Protein AF-A0A2S2P6M4-F1 (afdb_monomer_lite)

Radius of gyration: 28.76 Å; chains: 1; bounding box: 76×38×93 Å

Foldseek 3Di:
DPDDDDDDDDDDDDDDDDDDDDDDDDDDDDDDDDDDPPPPPPVVVVVVVVVVVVVVVVVVVVVVVVCVVAPPLLVLLVCLVVQADFDPLLVVLVVVVVCCCPPVVWDFAWDQQAFQQNLLVVLLCVVDVPHDPVLSVLSLLLSLLLVLLLLVCLQPQQDDPSCVVVVVVVVQVVVVVVSCVVPVPDDGPCQVPHPPNGCRSVIHHPSSVSSCLVCVSVSSVVVVRDRPDDSVSSSVSSNSSSVSCVVCVVVGRDPVRIDD

Structure (mmCIF, N/CA/C/O backbone):
data_AF-A0A2S2P6M4-F1
#
_entry.id   AF-A0A2S2P6M4-F1
#
loop_
_atom_site.group_PDB
_atom_site.id
_atom_site.type_symbol
_atom_site.label_atom_id
_atom_site.label_alt_id
_atom_site.label_comp_id
_atom_site.label_asym_id
_atom_site.label_entity_id
_atom_site.label_seq_id
_atom_site.pdbx_PDB_ins_code
_atom_site.Cartn_x
_atom_site.Cartn_y
_atom_site.Cartn_z
_atom_site.occupancy
_atom_site.B_iso_or_equiv
_atom_site.auth_seq_id
_atom_site.auth_comp_id
_atom_site.auth_asym_id
_atom_site.auth_atom_id
_atom_site.pdbx_PDB_model_num
ATOM 1 N N . SER A 1 1 ? 12.576 12.680 16.004 1.00 41.75 1 SER A N 1
ATOM 2 C CA . SER A 1 1 ? 13.767 11.921 15.595 1.00 41.75 1 SER A CA 1
ATOM 3 C C . SER A 1 1 ? 14.034 10.897 16.676 1.00 41.75 1 SER A C 1
ATOM 5 O O . SER A 1 1 ? 14.354 11.303 17.780 1.00 41.75 1 SER A O 1
ATOM 7 N N . LEU A 1 2 ? 13.752 9.621 16.421 1.00 38.31 2 LEU A N 1
ATOM 8 C CA . LEU A 1 2 ? 13.991 8.519 17.357 1.00 38.31 2 LEU A CA 1
ATOM 9 C C . LEU A 1 2 ? 14.311 7.291 16.509 1.00 38.31 2 LEU A C 1
ATOM 11 O O . LEU A 1 2 ? 13.391 6.624 16.053 1.00 38.31 2 LEU A O 1
ATOM 15 N N . ILE A 1 3 ? 15.594 7.145 16.184 1.00 33.69 3 ILE A N 1
ATOM 16 C CA . ILE A 1 3 ? 16.404 5.943 15.915 1.00 33.69 3 ILE A CA 1
ATOM 17 C C . ILE A 1 3 ? 17.722 6.527 15.389 1.00 33.69 3 ILE A C 1
ATOM 19 O O . ILE A 1 3 ? 17.766 7.071 14.285 1.00 33.69 3 ILE A O 1
ATOM 23 N N . SER A 1 4 ? 18.764 6.478 16.208 1.00 32.22 4 SER A N 1
ATOM 24 C CA . SER A 1 4 ? 20.136 6.780 15.815 1.00 32.22 4 SER A CA 1
ATOM 25 C C . SER A 1 4 ? 21.026 5.706 16.411 1.00 32.22 4 SER A C 1
ATOM 27 O O . SER A 1 4 ? 21.015 5.559 17.628 1.00 32.22 4 SER A O 1
ATOM 29 N N . GLU A 1 5 ? 21.772 4.997 15.566 1.00 30.56 5 GLU A N 1
ATOM 30 C CA . GLU A 1 5 ? 23.186 4.684 15.782 1.00 30.56 5 GLU A CA 1
ATOM 31 C C . GLU A 1 5 ? 23.828 4.088 14.517 1.00 30.56 5 GLU A C 1
ATOM 33 O O . GLU A 1 5 ? 23.155 3.748 13.546 1.00 30.56 5 GLU A O 1
ATOM 38 N N . SER A 1 6 ? 25.158 4.126 14.517 1.00 28.39 6 SER A N 1
ATOM 39 C CA . SER A 1 6 ? 26.087 4.286 13.397 1.00 28.39 6 SER A CA 1
ATOM 40 C C . SER A 1 6 ? 26.554 3.004 12.705 1.00 28.39 6 SER A C 1
ATOM 42 O O . SER A 1 6 ? 26.706 1.971 13.349 1.00 28.39 6 SER A O 1
ATOM 44 N N . SER A 1 7 ? 26.988 3.119 11.445 1.00 30.03 7 SER A N 1
ATOM 45 C CA . SER A 1 7 ? 28.079 2.290 10.899 1.00 30.03 7 SER A CA 1
ATOM 46 C C . SER A 1 7 ? 28.800 2.991 9.735 1.00 30.03 7 SER A C 1
ATOM 48 O O . SER A 1 7 ? 28.179 3.639 8.895 1.00 30.03 7 SER A O 1
ATOM 50 N N . GLN A 1 8 ? 30.136 2.920 9.754 1.00 27.73 8 GLN A N 1
ATOM 51 C CA . GLN A 1 8 ? 31.072 3.504 8.781 1.00 27.73 8 GLN A CA 1
ATOM 52 C C . GLN A 1 8 ? 31.115 2.701 7.463 1.00 27.73 8 GLN A C 1
ATOM 54 O O . GLN A 1 8 ? 30.877 1.493 7.499 1.00 27.73 8 GLN A O 1
ATOM 59 N N . PRO A 1 9 ? 31.480 3.310 6.314 1.00 29.00 9 PRO A N 1
ATOM 60 C CA . PRO A 1 9 ? 31.641 2.585 5.059 1.00 29.00 9 PRO A CA 1
ATOM 61 C C . PRO A 1 9 ? 33.077 2.075 4.857 1.00 29.00 9 PRO A C 1
ATOM 63 O O . PRO A 1 9 ? 34.051 2.799 5.062 1.00 29.00 9 PRO A O 1
ATOM 66 N N . VAL A 1 10 ? 33.185 0.828 4.392 1.00 26.67 10 VAL A N 1
ATOM 67 C CA . VAL A 1 10 ? 34.412 0.243 3.835 1.00 26.67 10 VAL A CA 1
ATOM 68 C C . VAL A 1 10 ? 34.468 0.549 2.338 1.00 26.67 10 VAL A C 1
ATOM 70 O O . VAL A 1 10 ? 33.497 0.363 1.608 1.00 26.67 10 VAL A O 1
ATOM 73 N N . ASN A 1 11 ? 35.629 1.045 1.930 1.00 25.94 11 ASN A N 1
ATOM 74 C CA . ASN A 1 11 ? 36.012 1.524 0.610 1.00 25.94 11 ASN A CA 1
ATOM 75 C C . ASN A 1 11 ? 36.609 0.374 -0.220 1.00 25.94 11 ASN A C 1
ATOM 77 O O . ASN A 1 11 ? 37.490 -0.303 0.307 1.00 25.94 11 ASN A O 1
ATOM 81 N N . ILE A 1 12 ? 36.202 0.174 -1.482 1.00 27.92 12 ILE A N 1
ATOM 82 C CA . ILE A 1 12 ? 36.974 -0.612 -2.468 1.00 27.92 12 ILE A CA 1
ATOM 83 C C . ILE A 1 12 ? 36.801 0.001 -3.868 1.00 27.92 12 ILE A C 1
ATOM 85 O O . ILE A 1 12 ? 35.764 -0.161 -4.511 1.00 27.92 12 ILE A O 1
ATOM 89 N N . ASP A 1 13 ? 37.862 0.670 -4.319 1.00 25.00 13 ASP A N 1
ATOM 90 C CA . ASP A 1 13 ? 38.182 0.981 -5.715 1.00 25.00 13 ASP A CA 1
ATOM 91 C C . ASP A 1 13 ? 38.660 -0.278 -6.458 1.00 25.00 13 ASP A C 1
ATOM 93 O O . ASP A 1 13 ? 39.422 -1.075 -5.904 1.00 25.00 13 ASP A O 1
ATOM 97 N N . CYS A 1 14 ? 38.324 -0.413 -7.747 1.00 24.94 14 CYS A N 1
ATOM 98 C CA . CYS A 1 14 ? 39.170 -1.163 -8.682 1.00 24.94 14 CYS A CA 1
ATOM 99 C C . CYS A 1 14 ? 38.973 -0.745 -10.150 1.00 24.94 14 CYS A C 1
ATOM 101 O O . CYS A 1 14 ? 38.019 -1.143 -10.808 1.00 24.94 14 CYS A O 1
ATOM 103 N N . CYS A 1 15 ? 39.925 0.079 -10.594 1.00 27.53 15 CYS A N 1
ATOM 104 C CA . CYS A 1 15 ? 40.798 -0.040 -11.768 1.00 27.53 15 CYS A CA 1
ATOM 105 C C . CYS A 1 15 ? 40.279 -0.293 -13.202 1.00 27.53 15 CYS A C 1
ATOM 107 O O . CYS A 1 15 ? 39.390 -1.082 -13.497 1.00 27.53 15 CYS A O 1
ATOM 109 N N . LYS A 1 16 ? 40.999 0.416 -14.080 1.00 26.58 16 LYS A N 1
ATOM 110 C CA . LYS A 1 16 ? 40.913 0.648 -15.522 1.00 26.58 16 LYS A CA 1
ATOM 111 C C . LYS A 1 16 ? 41.643 -0.396 -16.391 1.00 26.58 16 LYS A C 1
ATOM 113 O O . LYS A 1 16 ? 42.574 -1.033 -15.920 1.00 26.58 16 LYS A O 1
ATOM 118 N N . GLU A 1 17 ? 41.271 -0.348 -17.680 1.00 27.12 17 GLU A N 1
ATOM 119 C CA . GLU A 1 17 ? 42.075 -0.452 -18.925 1.00 27.12 17 GLU A CA 1
ATOM 120 C C . GLU A 1 17 ? 42.910 -1.714 -19.223 1.00 27.12 17 GLU A C 1
ATOM 122 O O . GLU A 1 17 ? 43.835 -2.048 -18.495 1.00 27.12 17 GLU A O 1
ATOM 127 N N . SER A 1 18 ? 42.719 -2.266 -20.432 1.00 27.48 18 SER A N 1
ATOM 128 C CA . SER A 1 18 ? 43.807 -2.370 -21.423 1.00 27.48 18 SER A CA 1
ATOM 129 C C . SER A 1 18 ? 43.286 -2.673 -22.842 1.00 27.48 18 SER A C 1
ATOM 131 O O . SER A 1 18 ? 42.445 -3.544 -23.055 1.00 27.48 18 SER A O 1
ATOM 133 N N . ASN A 1 19 ? 43.805 -1.910 -23.808 1.00 29.47 19 ASN A N 1
ATOM 134 C CA . ASN A 1 19 ? 43.846 -2.226 -25.235 1.00 29.47 19 ASN A CA 1
ATOM 135 C C . ASN A 1 19 ? 45.177 -2.931 -25.512 1.00 29.47 19 ASN A C 1
ATOM 137 O O . ASN A 1 19 ? 46.169 -2.536 -24.908 1.00 29.47 19 ASN A O 1
ATOM 141 N N . ASP A 1 20 ? 45.226 -3.857 -26.472 1.00 26.84 20 ASP A N 1
ATOM 142 C CA . ASP A 1 20 ? 46.451 -4.106 -27.239 1.00 26.84 20 ASP A CA 1
ATOM 143 C C . ASP A 1 20 ? 46.170 -4.753 -28.602 1.00 26.84 20 ASP A C 1
ATOM 145 O O . ASP A 1 20 ? 45.242 -5.542 -28.782 1.00 26.84 20 ASP A O 1
ATOM 149 N N . ALA A 1 21 ? 46.989 -4.342 -29.569 1.00 28.77 21 ALA A N 1
ATOM 150 C CA . ALA A 1 21 ? 46.951 -4.659 -30.991 1.00 28.77 21 ALA A CA 1
ATOM 151 C C . ALA A 1 21 ? 47.851 -5.855 -31.353 1.00 28.77 21 ALA A C 1
ATOM 153 O O . ALA A 1 21 ? 48.794 -6.177 -30.630 1.00 28.77 21 ALA A O 1
ATOM 154 N N . THR A 1 22 ? 47.653 -6.466 -32.530 1.00 27.14 22 THR A N 1
ATOM 155 C CA . THR A 1 22 ? 48.706 -7.255 -33.207 1.00 27.14 22 THR A CA 1
ATOM 156 C C . THR A 1 22 ? 48.519 -7.278 -34.734 1.00 27.14 22 THR A C 1
ATOM 158 O O . THR A 1 22 ? 47.398 -7.365 -35.231 1.00 27.14 22 THR A O 1
ATOM 161 N N . THR A 1 23 ? 49.639 -7.210 -35.463 1.00 25.06 23 THR A N 1
ATOM 162 C CA . THR A 1 23 ? 49.792 -7.040 -36.925 1.00 25.06 23 THR A CA 1
ATOM 163 C C . THR A 1 23 ? 50.594 -8.206 -37.553 1.00 25.06 23 THR A C 1
ATOM 165 O O . THR A 1 23 ? 51.396 -8.827 -36.858 1.00 25.06 23 THR A O 1
ATOM 168 N N . SER A 1 24 ? 50.502 -8.358 -38.894 1.00 24.83 24 SER A N 1
ATOM 169 C CA . SER A 1 24 ? 51.453 -8.997 -39.862 1.00 24.83 24 SER A CA 1
ATOM 170 C C . SER A 1 24 ? 51.188 -10.483 -40.247 1.00 24.83 24 SER A C 1
ATOM 172 O O . SER A 1 24 ? 50.754 -11.241 -39.392 1.00 24.83 24 SER A O 1
ATOM 174 N N . ASN A 1 25 ? 51.406 -11.017 -41.472 1.00 26.31 25 ASN A N 1
ATOM 175 C CA . ASN A 1 25 ? 52.218 -10.611 -42.640 1.00 26.31 25 ASN A CA 1
ATOM 176 C C . ASN A 1 25 ? 51.863 -11.374 -43.966 1.00 26.31 25 ASN A C 1
ATOM 178 O O . ASN A 1 25 ? 51.421 -12.517 -43.924 1.00 26.31 25 ASN A O 1
ATOM 182 N N . SER A 1 26 ? 52.144 -10.699 -45.101 1.00 26.28 26 SER A N 1
ATOM 183 C CA . SER A 1 26 ? 52.462 -11.041 -46.525 1.00 26.28 26 SER A CA 1
ATOM 184 C C . SER A 1 26 ? 52.348 -12.453 -47.156 1.00 26.28 26 SER A C 1
ATOM 186 O O . SER A 1 26 ? 52.882 -13.394 -46.582 1.00 26.28 26 SER A O 1
ATOM 188 N N . VAL A 1 27 ? 51.953 -12.517 -48.454 1.00 27.25 27 VAL A N 1
ATOM 189 C CA . VAL A 1 27 ? 52.709 -13.131 -49.598 1.00 27.25 27 VAL A CA 1
ATOM 190 C C . VAL A 1 27 ? 52.313 -12.458 -50.945 1.00 27.25 27 VAL A C 1
ATOM 192 O O . VAL A 1 27 ? 51.137 -12.200 -51.182 1.00 27.25 27 VAL A O 1
ATOM 195 N N . GLN A 1 28 ? 53.301 -12.178 -51.814 1.00 26.89 28 GLN A N 1
ATOM 196 C CA . GLN A 1 28 ? 53.218 -11.590 -53.174 1.00 26.89 28 GLN A CA 1
ATOM 197 C C . GLN A 1 28 ? 53.123 -12.638 -54.307 1.00 26.89 28 GLN A C 1
ATOM 199 O O . GLN A 1 28 ? 53.695 -13.720 -54.190 1.00 26.89 28 GLN A O 1
ATOM 204 N N . THR A 1 29 ? 52.565 -12.265 -55.473 1.00 26.34 29 THR A N 1
ATOM 205 C CA . THR A 1 29 ? 53.090 -12.650 -56.812 1.00 26.34 29 THR A CA 1
ATOM 206 C C . THR A 1 29 ? 52.568 -11.722 -57.930 1.00 26.34 29 THR A C 1
ATOM 208 O O . THR A 1 29 ? 51.436 -11.254 -57.872 1.00 26.34 29 THR A O 1
ATOM 211 N N . LEU A 1 30 ? 53.441 -11.422 -58.907 1.00 27.91 30 LEU A N 1
ATOM 212 C CA . LEU A 1 30 ? 53.310 -10.451 -60.013 1.00 27.91 30 LEU A CA 1
ATOM 213 C C . LEU A 1 30 ? 52.547 -10.984 -61.248 1.00 27.91 30 LEU A C 1
ATOM 215 O O . LEU A 1 30 ? 52.651 -12.175 -61.519 1.00 27.91 30 LEU A O 1
ATOM 219 N N . ILE A 1 31 ? 51.927 -10.084 -62.041 1.00 28.48 31 ILE A N 1
ATOM 220 C CA . ILE A 1 31 ? 52.020 -9.915 -63.523 1.00 28.48 31 ILE A CA 1
ATOM 221 C C . ILE A 1 31 ? 51.344 -8.570 -63.935 1.00 28.48 31 ILE A C 1
ATOM 223 O O . ILE A 1 31 ? 50.499 -8.039 -63.222 1.00 28.48 31 ILE A O 1
ATOM 227 N N . THR A 1 32 ? 51.805 -8.015 -65.058 1.00 29.11 32 THR A N 1
ATOM 228 C CA . THR A 1 32 ? 51.933 -6.614 -65.513 1.00 29.11 32 THR A CA 1
ATOM 229 C C . THR A 1 32 ? 50.706 -5.959 -66.214 1.00 29.11 32 THR A C 1
ATOM 231 O O . THR A 1 32 ? 50.066 -6.607 -67.031 1.00 29.11 32 THR A O 1
ATOM 234 N N . GLU A 1 33 ? 50.473 -4.669 -65.881 1.00 27.30 33 GLU A N 1
ATOM 235 C CA . GLU A 1 33 ? 49.837 -3.451 -66.499 1.00 27.30 33 GLU A CA 1
ATOM 236 C C . GLU A 1 33 ? 49.112 -3.438 -67.888 1.00 27.30 33 GLU A C 1
ATOM 238 O O . GLU A 1 33 ? 49.364 -4.333 -68.690 1.00 27.30 33 GLU A O 1
ATOM 243 N N . PRO A 1 34 ? 48.290 -2.396 -68.260 1.00 36.19 34 PRO A N 1
ATOM 244 C CA . PRO A 1 34 ? 48.208 -1.031 -67.687 1.00 36.19 34 PRO A CA 1
ATOM 245 C C . PRO A 1 34 ? 46.807 -0.388 -67.459 1.00 36.19 34 PRO A C 1
ATOM 247 O O . PRO A 1 34 ? 45.812 -0.685 -68.112 1.00 36.19 34 PRO A O 1
ATOM 250 N N . SER A 1 35 ? 46.829 0.636 -66.593 1.00 30.17 35 SER A N 1
ATOM 251 C CA . SER A 1 35 ? 46.046 1.891 -66.613 1.00 30.17 35 SER A CA 1
ATOM 252 C C . SER A 1 35 ? 44.509 1.857 -66.585 1.00 30.17 35 SER A C 1
ATOM 254 O O . SER A 1 35 ? 43.863 1.757 -67.621 1.00 30.17 35 SER A O 1
ATOM 256 N N . GLN A 1 36 ? 43.949 2.181 -65.414 1.00 29.66 36 GLN A N 1
ATOM 257 C CA . GLN A 1 36 ? 43.073 3.346 -65.196 1.00 29.66 36 GLN A CA 1
ATOM 258 C C . GLN A 1 36 ? 42.937 3.578 -63.677 1.00 29.66 36 GLN A C 1
ATOM 260 O O . GLN A 1 36 ? 42.626 2.624 -62.964 1.00 29.66 36 GLN A O 1
ATOM 265 N N . PRO A 1 37 ? 43.158 4.794 -63.139 1.00 32.56 37 PRO A N 1
ATOM 266 C CA . PRO A 1 37 ? 42.766 5.075 -61.770 1.00 32.56 37 PRO A CA 1
ATOM 267 C C . PRO A 1 37 ? 41.243 5.203 -61.773 1.00 32.56 37 PRO A C 1
ATOM 269 O O . PRO A 1 37 ? 40.695 6.228 -62.177 1.00 32.56 37 PRO A O 1
ATOM 272 N N . ILE A 1 38 ? 40.544 4.149 -61.350 1.00 35.78 38 ILE A N 1
ATOM 273 C CA . ILE A 1 38 ? 39.205 4.341 -60.804 1.00 35.78 38 ILE A CA 1
ATOM 274 C C . ILE A 1 38 ? 39.448 5.123 -59.522 1.00 35.78 38 ILE A C 1
ATOM 276 O O . ILE A 1 38 ? 39.982 4.604 -58.546 1.00 35.78 38 ILE A O 1
ATOM 280 N N . ASN A 1 39 ? 39.154 6.414 -59.601 1.00 38.03 39 ASN A N 1
ATOM 281 C CA . ASN A 1 39 ? 39.048 7.295 -58.461 1.00 38.03 39 ASN A CA 1
ATOM 282 C C . ASN A 1 39 ? 37.952 6.679 -57.575 1.00 38.03 39 ASN A C 1
ATOM 284 O O . ASN A 1 39 ? 36.765 6.854 -57.844 1.00 38.03 39 ASN A O 1
ATOM 288 N N . GLU A 1 40 ? 38.333 5.847 -56.601 1.00 44.09 40 GLU A N 1
ATOM 289 C CA . GLU A 1 40 ? 37.429 5.491 -55.517 1.00 44.09 40 GLU A CA 1
ATOM 290 C C . GLU A 1 40 ? 37.137 6.801 -54.794 1.00 44.09 40 GLU A C 1
ATOM 292 O O . GLU A 1 40 ? 38.000 7.356 -54.113 1.00 44.09 40 GLU A O 1
ATOM 297 N N . ASP A 1 41 ? 35.937 7.329 -55.037 1.00 44.38 41 ASP A N 1
ATOM 298 C CA . ASP A 1 41 ? 35.353 8.462 -54.336 1.00 44.38 41 ASP A CA 1
ATOM 299 C C . ASP A 1 41 ? 35.418 8.197 -52.819 1.00 44.38 41 ASP A C 1
ATOM 301 O O . ASP A 1 41 ? 34.485 7.690 -52.187 1.00 44.38 41 ASP A O 1
ATOM 305 N N . ASN A 1 42 ? 36.528 8.593 -52.194 1.00 44.84 42 ASN A N 1
ATOM 306 C CA . ASN A 1 42 ? 36.640 8.732 -50.740 1.00 44.84 42 ASN A CA 1
ATOM 307 C C . ASN A 1 42 ? 35.559 9.689 -50.207 1.00 44.84 42 ASN A C 1
ATOM 309 O O . ASN A 1 42 ? 35.135 9.592 -49.057 1.00 44.84 42 ASN A O 1
ATOM 313 N N . THR A 1 43 ? 35.029 10.536 -51.090 1.00 46.94 43 THR A N 1
ATOM 314 C CA . THR A 1 43 ? 33.938 11.473 -50.852 1.00 46.94 43 THR A CA 1
ATOM 315 C C . THR A 1 43 ? 32.618 10.782 -50.507 1.00 46.94 43 THR A C 1
ATOM 317 O O . THR A 1 43 ? 31.821 11.361 -49.775 1.00 46.94 43 THR A O 1
ATOM 320 N N . THR A 1 44 ? 32.347 9.552 -50.970 1.00 48.66 44 THR A N 1
ATOM 321 C CA . THR A 1 44 ? 31.085 8.862 -50.636 1.00 48.66 44 THR A CA 1
ATOM 322 C C . THR A 1 44 ? 31.148 8.188 -49.264 1.00 48.66 44 THR A C 1
ATOM 324 O O . THR A 1 44 ? 30.175 8.246 -48.516 1.00 48.66 44 THR A O 1
ATOM 327 N N . LYS A 1 45 ? 32.290 7.597 -48.880 1.00 48.84 45 LYS A N 1
ATOM 328 C CA . LYS A 1 45 ? 32.461 6.964 -47.556 1.00 48.84 45 LYS A CA 1
ATOM 329 C C . LYS A 1 45 ? 32.554 7.990 -46.423 1.00 48.84 45 LYS A C 1
ATOM 331 O O . LYS A 1 45 ? 31.952 7.763 -45.376 1.00 48.84 45 LYS A O 1
ATOM 336 N N . GLU A 1 46 ? 33.238 9.116 -46.632 1.00 52.66 46 GLU A N 1
ATOM 337 C CA . GLU A 1 46 ? 33.274 10.212 -45.649 1.00 52.66 46 GLU A CA 1
ATOM 338 C C . GLU A 1 46 ? 31.896 10.863 -45.468 1.00 52.66 46 GLU A C 1
ATOM 340 O O . GLU A 1 46 ? 31.472 11.052 -44.331 1.00 52.66 46 GLU A O 1
ATOM 345 N N . ASN A 1 47 ? 31.138 11.091 -46.551 1.00 54.91 47 ASN A N 1
ATOM 346 C CA . ASN A 1 47 ? 29.776 11.634 -46.458 1.00 54.91 47 ASN A CA 1
ATOM 347 C C . ASN A 1 47 ? 28.787 10.680 -45.772 1.00 54.91 47 ASN A C 1
ATOM 349 O O . ASN A 1 47 ? 27.928 11.138 -45.025 1.00 54.91 47 ASN A O 1
ATOM 353 N N . ILE A 1 48 ? 28.896 9.363 -45.989 1.00 59.38 48 ILE A N 1
ATOM 354 C CA . ILE A 1 48 ? 28.051 8.374 -45.293 1.00 59.38 48 ILE A CA 1
ATOM 355 C C . ILE A 1 48 ? 28.379 8.350 -43.795 1.00 59.38 48 ILE A C 1
ATOM 357 O O . ILE A 1 48 ? 27.471 8.283 -42.968 1.00 59.38 48 ILE A O 1
ATOM 361 N N . ASN A 1 49 ? 29.661 8.4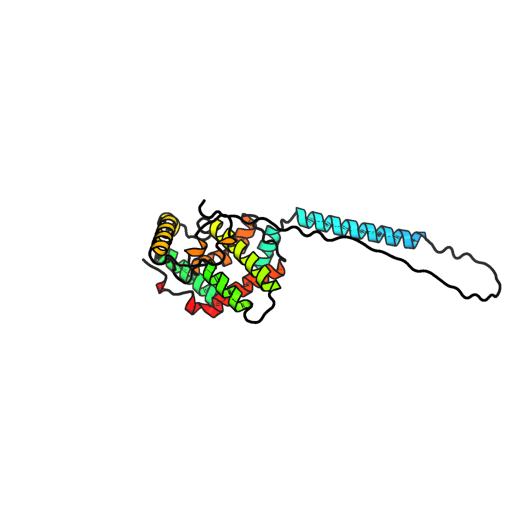47 -43.435 1.00 68.00 49 ASN A N 1
ATOM 362 C CA . ASN A 1 49 ? 30.094 8.454 -42.039 1.00 68.00 49 ASN A CA 1
ATOM 363 C C . ASN A 1 49 ? 29.688 9.758 -41.325 1.00 68.00 49 ASN A C 1
ATOM 365 O O . ASN A 1 49 ? 29.203 9.727 -40.197 1.00 68.00 49 ASN A O 1
ATOM 369 N N . GLU A 1 50 ? 29.797 10.904 -42.005 1.00 72.06 50 GLU A N 1
ATOM 370 C CA . GLU A 1 50 ? 29.361 12.204 -41.485 1.00 72.06 50 GLU A CA 1
ATOM 371 C C . GLU A 1 50 ? 27.829 12.297 -41.366 1.00 72.06 50 GLU A C 1
ATOM 373 O O . GLU A 1 50 ? 27.314 12.853 -40.394 1.00 72.06 50 GLU A O 1
ATOM 378 N N . GLN A 1 51 ? 27.088 11.712 -42.311 1.00 76.62 51 GLN A N 1
ATOM 379 C CA . GLN A 1 51 ? 25.629 11.631 -42.259 1.00 76.62 51 GLN A CA 1
ATOM 380 C C . GLN A 1 51 ? 25.154 10.722 -41.118 1.00 76.62 51 GLN A C 1
ATOM 382 O O . GLN A 1 51 ? 24.260 11.114 -40.370 1.00 76.62 51 GLN A O 1
ATOM 387 N N . ALA A 1 52 ? 25.787 9.562 -40.922 1.00 76.50 52 ALA A N 1
ATOM 388 C CA . ALA A 1 52 ? 25.493 8.672 -39.798 1.00 76.50 52 ALA A CA 1
ATOM 389 C C . ALA A 1 52 ? 25.779 9.345 -38.442 1.00 76.50 52 ALA A C 1
ATOM 391 O O . ALA A 1 52 ? 24.968 9.261 -37.521 1.00 76.50 52 ALA A O 1
ATOM 392 N N . LEU A 1 53 ? 26.882 10.095 -38.336 1.00 78.12 53 LEU A N 1
ATOM 393 C CA . LEU A 1 53 ? 27.212 10.906 -37.157 1.00 78.12 53 LEU A CA 1
ATOM 394 C C . LEU A 1 53 ? 26.178 12.011 -36.894 1.00 78.12 53 LEU A C 1
ATOM 396 O O . LEU A 1 53 ? 25.808 12.245 -35.741 1.00 78.12 53 LEU A O 1
ATOM 400 N N . LYS A 1 54 ? 25.686 12.683 -37.943 1.00 79.81 54 LYS A N 1
ATOM 401 C CA . LYS A 1 54 ? 24.623 13.699 -37.840 1.00 79.81 54 LYS A CA 1
ATOM 402 C C . LYS A 1 54 ? 23.284 13.088 -37.432 1.00 79.81 54 LYS A C 1
ATOM 404 O O . LYS A 1 54 ? 22.594 13.671 -36.598 1.00 79.81 54 LYS A O 1
ATOM 409 N N . GLU A 1 55 ? 22.930 11.924 -37.967 1.00 78.81 55 GLU A N 1
ATOM 410 C CA . GLU A 1 55 ? 21.722 11.187 -37.583 1.00 78.81 55 GLU A CA 1
ATOM 411 C C . GLU A 1 55 ? 21.791 10.714 -36.133 1.00 78.81 55 GLU A C 1
ATOM 413 O O . GLU A 1 55 ? 20.842 10.922 -35.380 1.00 78.81 55 GLU A O 1
ATOM 418 N N . GLU A 1 56 ? 22.925 10.174 -35.685 1.00 81.62 56 GLU A N 1
ATOM 419 C CA . GLU A 1 56 ? 23.089 9.765 -34.291 1.00 81.62 56 GLU A CA 1
ATOM 420 C C . GLU A 1 56 ? 23.059 10.968 -33.335 1.00 81.62 56 GLU A C 1
ATOM 422 O O . GLU A 1 56 ? 22.427 10.913 -32.275 1.00 81.62 56 GLU A O 1
ATOM 427 N N . ALA A 1 57 ? 23.669 12.092 -33.724 1.00 77.00 57 ALA A N 1
ATOM 428 C CA . ALA A 1 57 ? 23.590 13.342 -32.974 1.00 77.00 57 ALA A CA 1
ATOM 429 C C . ALA A 1 57 ? 22.152 13.884 -32.907 1.00 77.00 57 ALA A C 1
ATOM 431 O O . ALA A 1 57 ? 21.718 14.326 -31.842 1.00 77.00 57 ALA A O 1
ATOM 432 N N . ALA A 1 58 ? 21.391 13.807 -34.002 1.00 73.44 58 ALA A N 1
ATOM 433 C CA . ALA A 1 58 ? 19.988 14.209 -34.048 1.00 73.44 58 ALA A CA 1
ATOM 434 C C . ALA A 1 58 ? 19.101 13.292 -33.192 1.00 73.44 58 ALA A C 1
ATOM 436 O O . ALA A 1 58 ? 18.292 13.785 -32.410 1.00 73.44 58 ALA A O 1
ATOM 437 N N . ILE A 1 59 ? 19.299 11.971 -33.254 1.00 74.25 59 ILE A N 1
ATOM 438 C CA . ILE A 1 59 ? 18.607 10.993 -32.400 1.00 74.25 59 ILE A CA 1
ATOM 439 C C . ILE A 1 59 ? 18.906 11.277 -30.925 1.00 74.25 59 ILE A C 1
ATOM 441 O O . ILE A 1 59 ? 17.992 11.306 -30.098 1.00 74.25 59 ILE A O 1
ATOM 445 N N . ARG A 1 60 ? 20.171 11.551 -30.584 1.00 68.81 60 ARG A N 1
ATOM 446 C CA . ARG A 1 60 ? 20.589 11.893 -29.219 1.00 68.81 60 ARG A CA 1
ATOM 447 C C . ARG A 1 60 ? 19.982 13.219 -28.756 1.00 68.81 60 ARG A C 1
ATOM 449 O O . ARG A 1 60 ? 19.503 13.297 -27.628 1.00 68.81 60 ARG A O 1
ATOM 456 N N . ALA A 1 61 ? 19.932 14.229 -29.623 1.00 66.00 61 ALA A N 1
ATOM 457 C CA . ALA A 1 61 ? 19.288 15.509 -29.341 1.00 66.00 61 ALA A CA 1
ATOM 458 C C . ALA A 1 61 ? 17.774 15.347 -29.129 1.00 66.00 61 ALA A C 1
ATOM 460 O O . ALA A 1 61 ? 17.250 15.824 -28.128 1.00 66.00 61 AL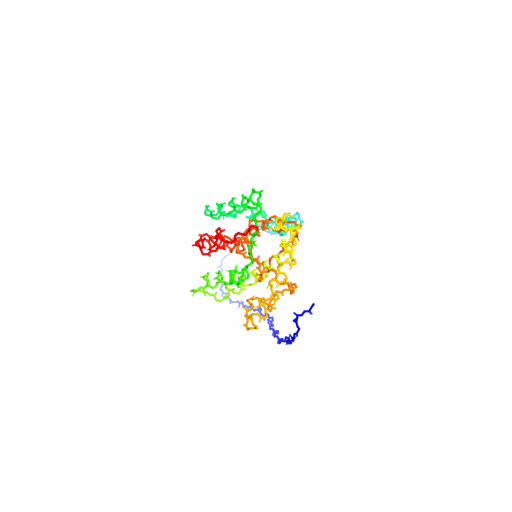A A O 1
ATOM 461 N N . CYS A 1 62 ? 17.079 14.606 -29.994 1.00 65.31 62 CYS A N 1
ATOM 462 C CA . CYS A 1 62 ? 15.656 14.298 -29.836 1.00 65.31 62 CYS A CA 1
ATOM 463 C C . CYS A 1 62 ? 15.374 13.484 -28.568 1.00 65.31 62 CYS A C 1
ATOM 465 O O . CYS A 1 62 ? 14.393 13.754 -27.880 1.00 65.31 62 CYS A O 1
ATOM 467 N N . SER A 1 63 ? 16.239 12.526 -28.222 1.00 59.16 63 SER A N 1
ATOM 468 C CA . SER A 1 63 ? 16.139 11.763 -26.975 1.00 59.16 63 SER A CA 1
ATOM 469 C C . SER A 1 63 ? 16.305 12.668 -25.754 1.00 59.16 63 SER A C 1
ATOM 471 O O . SER A 1 63 ? 15.513 12.582 -24.821 1.00 59.16 63 SER A O 1
ATOM 473 N N . ASN A 1 64 ? 17.289 13.569 -25.761 1.00 60.72 64 ASN A N 1
ATOM 474 C CA . ASN A 1 64 ? 17.499 14.519 -24.668 1.00 60.72 64 ASN A CA 1
ATOM 475 C C . ASN A 1 64 ? 16.329 15.502 -24.543 1.00 60.72 64 ASN A C 1
ATOM 477 O O . ASN A 1 64 ? 15.824 15.694 -23.442 1.00 60.72 64 ASN A O 1
ATOM 481 N N . ILE A 1 65 ? 15.812 16.017 -25.662 1.00 59.72 65 ILE A N 1
ATOM 482 C CA . ILE A 1 65 ? 14.605 16.855 -25.685 1.00 59.72 65 ILE A CA 1
ATOM 483 C C . ILE A 1 65 ? 13.403 16.074 -25.140 1.00 59.72 65 ILE A C 1
ATOM 485 O O . ILE A 1 65 ? 12.653 16.594 -24.327 1.00 59.72 65 ILE A O 1
ATOM 489 N N . TYR A 1 66 ? 13.218 14.804 -25.506 1.00 56.94 66 TYR A N 1
ATOM 490 C CA . TYR A 1 66 ? 12.140 13.970 -24.964 1.00 56.94 66 TYR A CA 1
ATOM 491 C C . TYR A 1 66 ? 12.281 13.728 -23.448 1.00 56.94 66 TYR A C 1
ATOM 493 O O . TYR A 1 66 ? 11.280 13.677 -22.725 1.00 56.94 66 TYR A O 1
ATOM 501 N N . LEU A 1 67 ? 13.517 13.604 -22.949 1.00 59.34 67 LEU A N 1
ATOM 502 C CA . LEU A 1 67 ? 13.820 13.496 -21.519 1.00 59.34 67 LEU A CA 1
ATOM 503 C C . LEU A 1 67 ? 13.570 14.811 -20.761 1.00 59.34 67 LEU A C 1
ATOM 505 O O . LEU A 1 67 ? 13.119 14.750 -19.617 1.00 59.34 67 LEU A O 1
ATOM 509 N N . GLU A 1 68 ? 13.818 15.959 -21.393 1.00 59.22 68 GLU A N 1
ATOM 510 C CA . GLU A 1 68 ? 13.573 17.301 -20.847 1.00 59.22 68 GLU A CA 1
ATOM 511 C C . GLU A 1 68 ? 12.091 17.709 -20.902 1.00 59.22 68 GLU A C 1
ATOM 513 O O . GLU A 1 68 ? 11.588 18.323 -19.963 1.00 59.22 68 GLU A O 1
ATOM 518 N N . VAL A 1 69 ? 11.369 17.335 -21.964 1.00 59.84 69 VAL A N 1
ATOM 519 C CA . VAL A 1 69 ? 9.955 17.692 -22.183 1.00 59.84 69 VAL A CA 1
ATOM 520 C C . VAL A 1 69 ? 9.012 16.836 -21.333 1.00 59.84 69 VAL A C 1
ATOM 522 O O . VAL A 1 69 ? 7.991 17.337 -20.864 1.00 59.84 69 VAL A O 1
ATOM 525 N N . PHE A 1 70 ? 9.353 15.567 -21.077 1.00 63.97 70 PHE A N 1
ATOM 526 C CA . PHE A 1 70 ? 8.560 14.679 -20.222 1.00 63.97 70 PHE A CA 1
ATOM 527 C C . PHE A 1 70 ? 9.398 14.169 -19.044 1.00 63.97 70 PHE A C 1
ATOM 529 O O . PHE A 1 70 ? 10.207 13.253 -19.214 1.00 63.97 70 PHE A O 1
ATOM 536 N N . PRO A 1 71 ? 9.203 14.695 -17.822 1.00 81.56 71 PRO A N 1
ATOM 537 C CA . PRO A 1 71 ? 9.901 14.202 -16.640 1.00 81.56 71 PRO A CA 1
ATOM 538 C C . PRO A 1 71 ? 9.704 12.691 -16.445 1.00 81.56 71 PRO A C 1
ATOM 540 O O . PRO A 1 71 ? 8.636 12.149 -16.733 1.00 81.56 71 PRO A O 1
ATOM 543 N N . PHE A 1 72 ? 10.711 11.993 -15.904 1.00 80.75 72 PHE A N 1
ATOM 544 C CA . PHE A 1 72 ? 10.644 10.538 -15.670 1.00 80.75 72 PHE A CA 1
ATOM 545 C C . PHE A 1 72 ? 9.390 10.118 -14.886 1.00 80.75 72 PHE A C 1
ATOM 547 O O . PHE A 1 72 ? 8.741 9.138 -15.249 1.00 80.75 72 PHE A O 1
ATOM 554 N N . ALA A 1 73 ? 9.023 10.892 -13.860 1.00 82.69 73 ALA A N 1
ATOM 555 C CA . ALA A 1 73 ? 7.818 10.671 -13.066 1.00 82.69 73 ALA A CA 1
ATOM 556 C C . ALA A 1 73 ? 6.533 10.733 -13.916 1.00 82.69 73 ALA A C 1
ATOM 558 O O . ALA A 1 73 ? 5.629 9.924 -13.735 1.00 82.69 73 ALA A O 1
ATOM 559 N N . MET A 1 74 ? 6.463 11.633 -14.898 1.00 85.94 74 MET A N 1
ATOM 560 C CA . MET A 1 74 ? 5.312 11.711 -15.796 1.00 85.94 74 MET A CA 1
ATOM 561 C C . MET A 1 74 ? 5.216 10.458 -16.671 1.00 85.94 74 MET A C 1
ATOM 563 O O . MET A 1 74 ? 4.176 9.812 -16.707 1.00 85.94 74 MET A O 1
ATOM 567 N N . ARG A 1 75 ? 6.336 10.030 -17.270 1.00 87.62 75 ARG A N 1
ATOM 568 C CA . ARG A 1 75 ? 6.371 8.815 -18.102 1.00 87.62 75 ARG A CA 1
ATOM 569 C C . ARG A 1 75 ? 5.983 7.554 -17.336 1.00 87.62 75 ARG A C 1
ATOM 571 O O . ARG A 1 75 ? 5.208 6.748 -17.841 1.00 87.62 75 ARG A O 1
ATOM 578 N N . ILE A 1 76 ? 6.529 7.361 -16.134 1.00 88.50 76 ILE A N 1
ATOM 579 C CA . ILE A 1 76 ? 6.224 6.168 -15.336 1.00 88.50 76 ILE A CA 1
ATOM 580 C C . ILE A 1 76 ? 4.788 6.214 -14.799 1.00 88.50 76 ILE A C 1
ATOM 582 O O . ILE A 1 76 ? 4.127 5.181 -14.779 1.00 88.50 76 ILE A O 1
ATOM 586 N N . GLY A 1 77 ? 4.290 7.396 -14.419 1.00 88.50 77 GLY A N 1
ATOM 587 C CA . GLY A 1 77 ? 2.909 7.598 -13.989 1.00 88.50 77 GLY A CA 1
ATOM 588 C C . GLY A 1 77 ? 1.913 7.280 -15.101 1.00 88.50 77 GLY A C 1
ATOM 589 O O . GLY A 1 77 ? 1.010 6.474 -14.889 1.00 88.50 77 GLY A O 1
ATOM 590 N N . ASP A 1 78 ? 2.129 7.820 -16.301 1.00 89.62 78 ASP A N 1
ATOM 591 C CA . ASP A 1 78 ? 1.280 7.565 -17.470 1.00 89.62 78 ASP A CA 1
ATOM 592 C C . ASP A 1 78 ? 1.316 6.093 -17.880 1.00 89.62 78 ASP A C 1
ATOM 594 O O . ASP A 1 78 ? 0.272 5.465 -18.075 1.00 89.62 78 ASP A O 1
ATOM 598 N N . LYS A 1 79 ? 2.513 5.501 -17.953 1.00 91.00 79 LYS A N 1
ATOM 599 C CA . LYS A 1 79 ? 2.659 4.093 -18.329 1.00 91.00 79 LYS A CA 1
ATOM 600 C C . LYS A 1 79 ? 2.029 3.168 -17.288 1.00 91.00 79 LYS A C 1
ATOM 602 O O . LYS A 1 79 ? 1.376 2.196 -17.665 1.00 91.00 79 LYS A O 1
ATOM 607 N N . LEU A 1 80 ? 2.167 3.478 -15.995 1.00 91.62 80 LEU A N 1
ATOM 608 C CA . LEU A 1 80 ? 1.495 2.736 -14.930 1.00 91.62 80 LEU A CA 1
ATOM 609 C C . LEU A 1 80 ? -0.026 2.894 -15.025 1.00 91.62 80 LEU A C 1
ATOM 611 O O . LEU A 1 80 ? -0.726 1.895 -14.938 1.00 91.62 80 LEU A O 1
ATOM 615 N N . TYR A 1 81 ? -0.545 4.101 -15.260 1.00 91.50 81 TYR A N 1
ATOM 616 C CA . TYR A 1 81 ? -1.983 4.327 -15.437 1.00 91.50 81 TYR A CA 1
ATOM 617 C C . TYR A 1 81 ? -2.567 3.490 -16.585 1.00 91.50 81 TYR A C 1
ATOM 619 O O . TYR A 1 81 ? -3.634 2.901 -16.434 1.00 91.50 81 TYR A O 1
ATOM 627 N N . GLN A 1 82 ? -1.851 3.396 -17.708 1.00 90.56 82 GLN A N 1
ATOM 628 C CA . GLN A 1 82 ? -2.281 2.628 -18.882 1.00 90.56 82 GLN A CA 1
ATOM 629 C C . GLN A 1 82 ? -2.137 1.110 -18.704 1.00 90.56 82 GLN A C 1
ATOM 631 O O . GLN A 1 82 ? -2.914 0.351 -19.277 1.00 90.56 82 GLN A O 1
ATOM 636 N N . SER A 1 83 ? -1.137 0.664 -17.938 1.00 90.50 83 SER A N 1
ATOM 637 C CA . SER A 1 83 ? -0.755 -0.755 -17.847 1.00 90.50 83 SER A CA 1
ATOM 638 C C . SER A 1 83 ? -1.233 -1.446 -16.569 1.00 90.50 83 SER A C 1
ATOM 640 O O . SER A 1 83 ? -1.139 -2.671 -16.467 1.00 90.50 83 SER A O 1
ATOM 642 N N . MET A 1 84 ? -1.681 -0.685 -15.566 1.00 88.25 84 MET A N 1
ATOM 643 C CA . MET A 1 84 ? -2.138 -1.239 -14.297 1.00 88.25 84 MET A CA 1
ATOM 644 C C . MET A 1 84 ? -3.489 -1.921 -14.490 1.00 88.25 84 MET A C 1
ATOM 646 O O . MET A 1 84 ? -4.501 -1.279 -14.774 1.00 88.25 84 MET A O 1
ATOM 650 N N . VAL A 1 85 ? -3.510 -3.234 -14.290 1.00 85.19 85 VAL A N 1
ATOM 651 C CA . VAL A 1 85 ? -4.742 -4.020 -14.337 1.00 85.19 85 VAL A CA 1
ATOM 652 C C . VAL A 1 85 ? -5.310 -4.095 -12.929 1.00 85.19 85 VAL A C 1
ATOM 654 O O . VAL A 1 85 ? -4.618 -4.505 -12.003 1.00 85.19 85 VAL A O 1
ATOM 657 N N . LEU A 1 86 ? -6.575 -3.699 -12.764 1.00 90.62 86 LEU A N 1
ATOM 658 C CA . LEU A 1 86 ? -7.307 -3.857 -11.508 1.00 90.62 86 LEU A CA 1
ATOM 659 C C . LEU A 1 86 ? -8.133 -5.152 -11.558 1.00 90.62 86 LEU A C 1
ATOM 661 O O . LEU A 1 86 ? -9.152 -5.166 -12.271 1.00 90.62 86 LEU A O 1
ATOM 665 N N . PRO A 1 87 ? -7.742 -6.211 -10.820 1.00 94.44 87 PRO A N 1
ATOM 666 C CA . PRO A 1 87 ? -8.487 -7.464 -10.773 1.00 94.44 87 PRO A CA 1
ATOM 667 C C . PRO A 1 87 ? -9.935 -7.273 -10.305 1.00 94.44 87 PRO A C 1
ATOM 669 O O . PRO A 1 87 ? -10.267 -6.314 -9.601 1.00 94.44 87 PRO A O 1
ATOM 672 N N . ASN A 1 88 ? -10.828 -8.182 -10.702 1.00 93.44 88 ASN A N 1
ATOM 673 C CA . ASN A 1 88 ? -12.263 -8.014 -10.462 1.00 93.44 88 ASN A CA 1
ATOM 674 C C . ASN A 1 88 ? -12.629 -8.039 -8.969 1.00 93.44 88 ASN A C 1
ATOM 676 O O . ASN A 1 88 ? -13.484 -7.246 -8.563 1.00 93.44 88 ASN A O 1
ATOM 680 N N . LYS A 1 89 ? -11.998 -8.893 -8.144 1.00 95.62 89 LYS A N 1
ATOM 681 C CA . LYS A 1 89 ? -12.310 -8.931 -6.704 1.00 95.62 89 LYS A CA 1
ATOM 682 C C . LYS A 1 89 ? -11.820 -7.653 -6.035 1.00 95.62 89 LYS A C 1
ATOM 684 O O . LYS A 1 89 ? -12.576 -7.021 -5.305 1.00 95.62 89 LYS A O 1
ATOM 689 N N . ILE A 1 90 ? -10.617 -7.199 -6.382 1.00 96.06 90 ILE A N 1
ATOM 690 C CA . ILE A 1 90 ? -10.077 -5.919 -5.911 1.00 96.06 90 ILE A CA 1
ATOM 691 C C . ILE A 1 90 ? -10.960 -4.728 -6.316 1.00 96.06 90 ILE A C 1
ATOM 693 O O . ILE A 1 90 ? -11.213 -3.838 -5.501 1.00 96.06 90 ILE A O 1
ATOM 697 N N . ARG A 1 91 ? -11.492 -4.705 -7.546 1.00 94.88 91 ARG A N 1
ATOM 698 C CA . ARG A 1 91 ? -12.440 -3.663 -7.977 1.00 94.88 91 ARG A CA 1
ATOM 699 C C . ARG A 1 91 ? -13.689 -3.643 -7.097 1.00 94.88 91 ARG A C 1
ATOM 701 O O . ARG A 1 91 ? -14.130 -2.564 -6.709 1.00 94.88 91 ARG A O 1
ATOM 708 N N . LYS A 1 92 ? -14.235 -4.817 -6.767 1.00 95.31 92 LYS A N 1
ATOM 709 C CA . LYS A 1 92 ? -15.380 -4.943 -5.856 1.00 95.31 92 LYS A CA 1
ATOM 710 C C . LYS A 1 92 ? -15.037 -4.419 -4.458 1.00 95.31 92 LYS A C 1
ATOM 712 O O . LYS A 1 92 ? -15.771 -3.583 -3.947 1.00 95.31 92 LYS A O 1
ATOM 717 N N . VAL A 1 93 ? -13.888 -4.806 -3.902 1.00 95.94 93 VAL A N 1
ATOM 718 C CA . VAL A 1 93 ? -13.399 -4.310 -2.601 1.00 95.94 93 VAL A CA 1
ATOM 719 C C . VAL A 1 93 ? -13.308 -2.779 -2.578 1.00 95.94 93 VAL A C 1
ATOM 721 O O . VAL A 1 93 ? -13.749 -2.150 -1.620 1.00 95.94 93 VAL A O 1
ATOM 724 N N . MET A 1 94 ? -12.805 -2.151 -3.646 1.00 95.25 94 MET A N 1
ATOM 725 C CA . MET A 1 94 ? -12.756 -0.684 -3.751 1.00 95.25 94 MET A CA 1
ATOM 726 C C . MET A 1 94 ? -14.145 -0.033 -3.780 1.00 95.25 94 MET A C 1
ATOM 728 O O . MET A 1 94 ? -14.335 1.035 -3.194 1.00 95.25 94 MET A O 1
ATOM 732 N N . MET A 1 95 ? -15.116 -0.65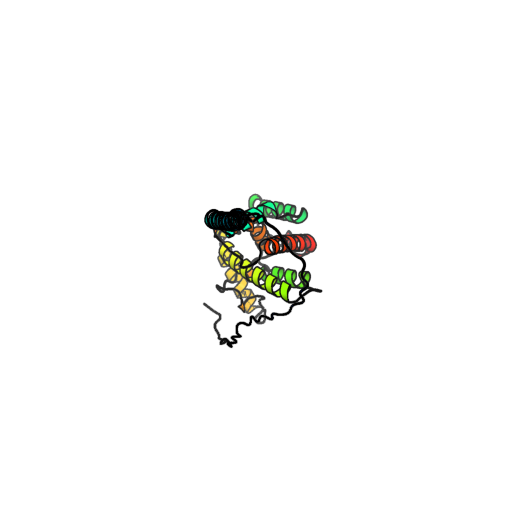1 -4.458 1.00 93.94 95 MET A N 1
ATOM 733 C CA . MET A 1 95 ? -16.503 -0.171 -4.463 1.00 93.94 95 MET A CA 1
ATOM 734 C C . MET A 1 95 ? -17.136 -0.295 -3.074 1.00 93.94 95 MET A C 1
ATOM 736 O O . MET A 1 95 ? -17.768 0.653 -2.604 1.00 93.94 95 MET A O 1
ATOM 740 N N . ASP A 1 96 ? -16.921 -1.426 -2.405 1.00 93.69 96 ASP A N 1
ATOM 741 C CA . ASP A 1 96 ? -17.443 -1.691 -1.065 1.00 93.69 96 ASP A CA 1
ATOM 742 C C . ASP A 1 96 ? -16.828 -0.739 -0.029 1.00 93.69 96 ASP A C 1
ATOM 744 O O . ASP A 1 96 ? -17.554 -0.189 0.797 1.00 93.69 96 ASP A O 1
ATOM 748 N N . ASP A 1 97 ? -15.528 -0.445 -0.111 1.00 94.50 97 ASP A N 1
ATOM 749 C CA . ASP A 1 97 ? -14.863 0.565 0.724 1.00 94.50 97 ASP A CA 1
ATOM 750 C C . ASP A 1 97 ? -15.460 1.961 0.527 1.00 94.50 97 ASP A C 1
ATOM 752 O O . ASP A 1 97 ? -15.788 2.654 1.495 1.00 94.50 97 ASP A O 1
ATOM 756 N N . TRP A 1 98 ? -15.656 2.366 -0.729 1.00 92.06 98 TRP A N 1
ATOM 757 C CA . TRP A 1 98 ? -16.254 3.658 -1.046 1.00 92.06 98 TRP A CA 1
ATOM 758 C C . TRP A 1 98 ? -17.689 3.768 -0.512 1.00 92.06 98 TRP A C 1
ATOM 760 O O . TRP A 1 98 ? -18.054 4.804 0.054 1.00 92.06 98 TRP A O 1
ATOM 770 N N . LEU A 1 99 ? -18.497 2.711 -0.651 1.00 91.88 99 LEU A N 1
ATOM 771 C CA . LEU A 1 99 ? -19.862 2.651 -0.122 1.00 91.88 99 LEU A CA 1
ATOM 772 C C . LEU A 1 99 ? -19.870 2.678 1.408 1.00 91.88 99 LEU A C 1
ATOM 774 O O . LEU A 1 99 ? -20.587 3.486 2.000 1.00 91.88 99 LEU A O 1
ATOM 778 N N . THR A 1 100 ? -19.050 1.840 2.039 1.00 89.62 100 THR A N 1
ATOM 779 C CA . THR A 1 100 ? -18.906 1.739 3.499 1.00 89.62 100 THR A CA 1
ATOM 780 C C . THR A 1 100 ? -18.562 3.089 4.105 1.00 89.62 100 THR A C 1
ATOM 782 O O . THR A 1 100 ? -19.243 3.570 5.012 1.00 89.62 100 THR A O 1
ATOM 785 N N . HIS A 1 101 ? -17.601 3.781 3.504 1.00 86.31 101 HIS A N 1
ATOM 786 C CA . HIS A 1 101 ? -17.179 5.076 3.993 1.00 86.31 101 HIS A CA 1
ATOM 787 C C . HIS A 1 101 ? -18.197 6.198 3.739 1.00 86.31 101 HIS A C 1
ATOM 789 O O . HIS A 1 101 ? -18.493 7.003 4.624 1.00 86.31 101 HIS A O 1
ATOM 795 N N . ASN A 1 102 ? -18.742 6.298 2.523 1.00 85.06 102 ASN A N 1
ATOM 796 C CA . ASN A 1 102 ? -19.571 7.449 2.159 1.00 85.06 102 ASN A CA 1
ATOM 797 C C . ASN A 1 102 ? -21.024 7.313 2.601 1.00 85.06 102 ASN A C 1
ATOM 799 O O . ASN A 1 102 ? -21.617 8.322 2.994 1.00 85.06 102 ASN A O 1
ATOM 803 N N . LYS A 1 103 ? -21.586 6.103 2.547 1.00 86.31 103 LYS A N 1
ATOM 804 C CA . LYS A 1 103 ? -22.982 5.841 2.901 1.00 86.31 103 LYS A CA 1
ATOM 805 C C . LYS A 1 103 ? -23.131 5.506 4.379 1.00 86.31 103 LYS A C 1
ATOM 807 O O . LYS A 1 103 ? -23.963 6.117 5.039 1.00 86.31 103 LYS A O 1
ATOM 812 N N . TYR A 1 104 ? -22.321 4.578 4.883 1.00 85.12 104 TYR A N 1
ATOM 813 C CA . TYR A 1 104 ? -22.477 4.053 6.242 1.00 85.12 104 TYR A CA 1
ATOM 814 C C . TYR A 1 104 ? -21.634 4.805 7.278 1.00 85.12 104 TYR A C 1
ATOM 816 O O . TYR A 1 104 ? -21.901 4.695 8.460 1.00 85.12 104 TYR A O 1
ATOM 824 N N . LYS A 1 105 ? -20.680 5.642 6.837 1.00 84.50 105 LYS A N 1
ATOM 825 C CA . LYS A 1 105 ? -19.796 6.462 7.693 1.00 84.50 105 LYS A CA 1
ATOM 826 C C . LYS A 1 105 ? -18.854 5.667 8.596 1.00 84.50 105 LYS A C 1
ATOM 828 O O . LYS A 1 105 ? -18.124 6.281 9.371 1.00 84.50 105 LYS A O 1
ATOM 833 N N . ASN A 1 106 ? -18.781 4.355 8.403 1.00 87.19 106 ASN A N 1
ATOM 834 C CA . ASN A 1 106 ? -17.848 3.504 9.117 1.00 87.19 106 ASN A CA 1
ATOM 835 C C . ASN A 1 106 ? -16.399 3.862 8.751 1.00 87.19 106 ASN A C 1
ATOM 837 O O . ASN A 1 106 ? -16.073 4.258 7.619 1.00 87.19 106 ASN A O 1
ATOM 841 N N . ILE A 1 107 ? -15.515 3.690 9.724 1.00 87.81 107 ILE A N 1
ATOM 842 C CA . ILE A 1 107 ? -14.072 3.879 9.587 1.00 87.81 107 ILE A CA 1
ATOM 843 C C . ILE A 1 107 ? -13.363 2.533 9.686 1.00 87.81 107 ILE A C 1
ATOM 845 O O . ILE A 1 107 ? -13.863 1.587 10.283 1.00 87.81 107 ILE A O 1
ATOM 849 N N . LEU A 1 108 ? -12.178 2.435 9.098 1.00 91.38 108 LEU A N 1
ATOM 850 C CA . LEU A 1 108 ? -11.368 1.227 9.206 1.00 91.38 108 LEU A CA 1
ATOM 851 C C . LEU A 1 108 ? -10.698 1.154 10.580 1.00 91.38 108 LEU A C 1
ATOM 853 O O . LEU A 1 108 ? -10.110 2.139 11.040 1.00 91.38 108 LEU A O 1
ATOM 857 N N . LYS A 1 109 ? -10.730 -0.023 11.206 1.00 92.12 109 LYS A N 1
ATOM 858 C CA . LYS A 1 109 ? -9.908 -0.308 12.385 1.00 92.12 109 LYS A CA 1
ATOM 859 C C . LYS A 1 109 ? -8.427 -0.385 12.001 1.00 92.12 109 LYS A C 1
ATOM 861 O O . LYS A 1 109 ? -8.068 -0.694 10.861 1.00 92.12 109 LYS A O 1
ATOM 866 N N . PHE A 1 110 ? -7.556 -0.106 12.965 1.00 94.31 110 PHE A N 1
ATOM 867 C CA . PHE A 1 110 ? -6.121 -0.327 12.792 1.00 94.31 110 PHE A CA 1
ATOM 868 C C . PHE A 1 110 ? -5.787 -1.811 12.919 1.00 94.31 110 PHE A C 1
ATOM 870 O O . PHE A 1 110 ? -6.497 -2.555 13.593 1.00 94.31 110 PHE A O 1
ATOM 877 N N . GLN A 1 111 ? -4.726 -2.231 12.235 1.00 88.56 111 GLN A N 1
ATOM 878 C CA . GLN A 1 111 ? -4.356 -3.636 12.120 1.00 88.56 111 GLN A CA 1
ATOM 879 C C . GLN A 1 111 ? -3.061 -3.903 12.888 1.00 88.56 111 GLN A C 1
ATOM 881 O O . GLN A 1 111 ? -2.037 -3.258 12.646 1.00 88.56 111 GLN A O 1
ATOM 886 N N . ASP A 1 112 ? -3.094 -4.899 13.773 1.00 89.00 112 ASP A N 1
ATOM 887 C CA . ASP A 1 112 ? -1.915 -5.315 14.537 1.00 89.00 112 ASP A CA 1
ATOM 888 C C . ASP A 1 112 ? -0.985 -6.213 13.720 1.00 89.00 112 ASP A C 1
ATOM 890 O O . ASP A 1 112 ? 0.235 -6.097 13.821 1.00 89.00 112 ASP A O 1
ATOM 894 N N . VAL A 1 113 ? -1.563 -7.070 12.872 1.00 90.69 113 VAL A N 1
ATOM 895 C CA . VAL A 1 113 ? -0.825 -8.066 12.081 1.00 90.69 113 VAL A CA 1
ATOM 896 C C . VAL A 1 113 ? -0.689 -7.622 10.628 1.00 90.69 113 VAL A C 1
ATOM 898 O O . VAL A 1 113 ? 0.419 -7.503 10.105 1.00 90.69 113 VAL A O 1
ATOM 901 N N . HIS A 1 114 ? -1.805 -7.341 9.958 1.00 94.81 114 HIS A N 1
ATOM 902 C CA . HIS A 1 114 ? -1.828 -7.033 8.526 1.00 94.81 114 HIS A CA 1
ATOM 903 C C . HIS A 1 114 ? -1.681 -5.532 8.260 1.00 94.81 114 HIS A C 1
ATOM 905 O O . HIS A 1 114 ? -2.533 -4.910 7.635 1.00 94.81 114 HIS A O 1
ATOM 911 N N . TYR A 1 115 ? -0.602 -4.923 8.749 1.00 96.50 115 TYR A N 1
ATOM 912 C CA . TYR A 1 115 ? -0.255 -3.549 8.382 1.00 96.50 115 TYR A CA 1
ATOM 913 C C . TYR A 1 115 ? 0.514 -3.495 7.052 1.00 96.50 115 TYR A C 1
ATOM 915 O O . TYR A 1 115 ? 1.166 -4.462 6.655 1.00 96.50 115 TYR A O 1
ATOM 923 N N . VAL A 1 116 ? 0.461 -2.347 6.368 1.00 98.00 116 VAL A N 1
ATOM 924 C CA . VAL A 1 116 ? 0.983 -2.138 5.001 1.00 98.00 116 VAL A CA 1
ATOM 925 C C . VAL A 1 116 ? 2.394 -2.705 4.788 1.00 98.00 116 VAL A C 1
ATOM 927 O O . VAL A 1 116 ? 2.627 -3.436 3.824 1.00 98.00 116 VAL A O 1
ATOM 930 N N . ALA A 1 117 ? 3.337 -2.395 5.680 1.00 97.56 117 ALA A N 1
ATOM 931 C CA . ALA A 1 117 ? 4.717 -2.862 5.559 1.00 97.56 117 ALA A CA 1
ATOM 932 C C . ALA A 1 117 ? 4.837 -4.391 5.688 1.00 97.56 117 ALA A C 1
ATOM 934 O O . ALA A 1 117 ? 5.610 -4.994 4.947 1.00 97.56 117 ALA A O 1
ATOM 935 N N . ASN A 1 118 ? 4.047 -5.028 6.562 1.00 97.12 118 ASN A N 1
ATOM 936 C CA . ASN A 1 118 ? 4.058 -6.483 6.720 1.00 97.12 118 ASN A CA 1
ATOM 937 C C . ASN A 1 118 ? 3.484 -7.189 5.488 1.00 97.12 118 ASN A C 1
ATOM 939 O O . ASN A 1 118 ? 4.067 -8.151 5.005 1.00 97.12 118 ASN A O 1
ATOM 943 N N . ILE A 1 119 ? 2.386 -6.673 4.927 1.00 98.06 119 ILE A N 1
ATOM 944 C CA . ILE A 1 119 ? 1.792 -7.209 3.689 1.00 98.06 119 ILE A CA 1
ATOM 945 C C . ILE A 1 119 ? 2.788 -7.096 2.532 1.00 98.06 119 ILE A C 1
ATOM 947 O O . ILE A 1 119 ? 2.987 -8.041 1.778 1.00 98.06 119 ILE A O 1
ATOM 951 N N . THR A 1 120 ? 3.456 -5.947 2.423 1.00 97.81 120 THR A N 1
ATOM 952 C CA . THR A 1 120 ? 4.472 -5.706 1.391 1.00 97.81 120 THR A CA 1
ATOM 953 C C . THR A 1 120 ? 5.658 -6.664 1.535 1.00 97.81 120 THR A C 1
ATOM 955 O O . THR A 1 120 ? 6.176 -7.167 0.543 1.00 97.81 120 THR A O 1
ATOM 958 N N . HIS A 1 121 ? 6.080 -6.944 2.769 1.00 96.88 121 HIS A N 1
ATOM 959 C CA . HIS A 1 121 ? 7.123 -7.926 3.042 1.00 96.88 121 HIS A CA 1
ATOM 960 C C . HIS A 1 121 ? 6.674 -9.353 2.698 1.00 96.88 121 HIS A C 1
ATOM 962 O O . HIS A 1 121 ? 7.406 -10.063 2.016 1.00 96.88 121 HIS A O 1
ATOM 968 N N . ALA A 1 122 ? 5.460 -9.750 3.093 1.00 96.94 122 ALA A N 1
ATOM 969 C CA . ALA A 1 122 ? 4.884 -11.050 2.750 1.00 96.94 122 ALA A CA 1
ATOM 970 C C . ALA A 1 122 ? 4.808 -11.262 1.229 1.00 96.94 122 ALA A C 1
ATOM 972 O O . ALA A 1 122 ? 5.185 -12.322 0.743 1.00 96.94 122 ALA A O 1
ATOM 973 N N . PHE A 1 123 ? 4.423 -10.226 0.480 1.00 97.25 123 PHE A N 1
ATOM 974 C CA . PHE A 1 123 ? 4.446 -10.239 -0.981 1.00 97.25 123 PHE A CA 1
ATOM 975 C C . PHE A 1 123 ? 5.845 -10.525 -1.550 1.00 97.25 123 PHE A C 1
ATOM 977 O O . PHE A 1 123 ? 5.976 -11.357 -2.443 1.00 97.25 123 PHE A O 1
ATOM 984 N N . ILE A 1 124 ? 6.896 -9.865 -1.046 1.00 95.31 124 ILE A N 1
ATOM 985 C CA . ILE A 1 124 ? 8.274 -10.126 -1.503 1.00 95.31 124 ILE A CA 1
ATOM 986 C C . ILE A 1 124 ? 8.684 -11.568 -1.197 1.00 95.31 124 ILE A C 1
ATOM 988 O O . ILE A 1 124 ? 9.280 -12.223 -2.051 1.00 95.31 124 ILE A O 1
ATOM 992 N N . GLU A 1 125 ? 8.395 -12.050 0.012 1.00 93.81 125 GLU A N 1
ATOM 993 C CA . GLU A 1 125 ? 8.747 -13.414 0.412 1.00 93.81 125 GLU A CA 1
ATOM 994 C C . GLU A 1 125 ? 8.019 -14.463 -0.435 1.00 93.81 125 GLU A C 1
ATOM 996 O O . GLU A 1 125 ? 8.623 -15.468 -0.804 1.00 93.81 125 GLU A O 1
ATOM 1001 N N . GLU A 1 126 ? 6.761 -14.221 -0.806 1.00 92.94 126 GLU A N 1
ATOM 1002 C CA . GLU A 1 126 ? 6.023 -15.097 -1.716 1.00 92.94 126 GLU A CA 1
ATOM 1003 C C . GLU A 1 126 ? 6.577 -15.036 -3.141 1.00 92.94 126 GLU A C 1
ATOM 1005 O O . GLU A 1 126 ? 6.842 -16.077 -3.746 1.00 92.94 126 GLU A O 1
ATOM 1010 N N . LEU A 1 127 ? 6.816 -13.826 -3.653 1.00 90.88 127 LEU A N 1
ATOM 1011 C CA . LEU A 1 127 ? 7.288 -13.606 -5.016 1.00 90.88 127 LEU A CA 1
ATOM 1012 C C . LEU A 1 127 ? 8.640 -14.280 -5.282 1.00 90.88 127 LEU A C 1
ATOM 1014 O O . LEU A 1 127 ? 8.853 -14.801 -6.372 1.00 90.88 127 LEU A O 1
ATOM 1018 N N . TYR A 1 128 ? 9.533 -14.290 -4.291 1.00 89.00 128 TYR A N 1
ATOM 1019 C CA . TYR A 1 128 ? 10.889 -14.833 -4.424 1.00 89.00 128 TYR A CA 1
ATOM 1020 C C . TYR A 1 128 ? 11.121 -16.097 -3.595 1.00 89.00 128 TYR A C 1
ATOM 1022 O O . TYR A 1 128 ? 12.264 -16.435 -3.294 1.00 89.00 128 TYR A O 1
ATOM 1030 N N . LYS A 1 129 ? 10.056 -16.830 -3.250 1.00 83.50 129 LYS A N 1
ATOM 1031 C CA . LYS A 1 129 ? 10.140 -18.075 -2.468 1.00 83.50 129 LYS A CA 1
ATOM 1032 C C . LYS A 1 129 ? 11.067 -19.128 -3.095 1.00 83.50 129 LYS A C 1
ATOM 1034 O O . LYS A 1 129 ? 11.608 -19.969 -2.381 1.00 83.50 129 LYS A O 1
ATOM 1039 N N . PHE A 1 130 ? 11.240 -19.083 -4.418 1.00 74.44 130 PHE A N 1
ATOM 1040 C CA . PHE A 1 130 ? 12.005 -20.059 -5.198 1.00 74.44 130 PHE A CA 1
ATOM 1041 C C . PHE A 1 130 ? 13.030 -19.418 -6.162 1.00 74.44 130 PHE A C 1
ATOM 1043 O O . PHE A 1 130 ? 13.478 -20.088 -7.088 1.00 74.44 130 PHE A O 1
ATOM 1050 N N . GLU A 1 131 ? 13.383 -18.135 -5.991 1.00 70.69 131 GLU A N 1
ATOM 1051 C CA . GLU A 1 131 ? 14.091 -17.335 -7.015 1.00 70.69 131 GLU A CA 1
ATOM 1052 C C . GLU A 1 131 ? 15.341 -16.558 -6.518 1.00 70.69 131 GLU A C 1
ATOM 1054 O O . GLU A 1 131 ? 15.652 -16.523 -5.331 1.00 70.69 131 GLU A O 1
ATOM 1059 N N . ASP A 1 132 ? 16.052 -15.943 -7.482 1.00 65.44 132 ASP A N 1
ATOM 1060 C CA . ASP A 1 132 ? 17.333 -15.208 -7.424 1.00 65.44 132 ASP A CA 1
ATOM 1061 C C . ASP A 1 132 ? 17.368 -14.001 -6.452 1.00 65.44 132 ASP A C 1
ATOM 1063 O O . ASP A 1 132 ? 16.572 -13.056 -6.539 1.00 65.44 132 ASP A O 1
ATOM 1067 N N . ASP A 1 133 ? 18.395 -13.976 -5.593 1.00 81.06 133 ASP A N 1
ATOM 1068 C CA . ASP A 1 133 ? 18.690 -12.932 -4.600 1.00 81.06 133 ASP A CA 1
ATOM 1069 C C . ASP A 1 133 ? 18.752 -11.511 -5.184 1.00 81.06 133 ASP A C 1
ATOM 1071 O O . ASP A 1 133 ? 18.465 -10.528 -4.488 1.00 81.06 133 ASP A O 1
ATOM 1075 N N . ARG A 1 134 ? 19.139 -11.353 -6.457 1.00 83.44 134 ARG A N 1
ATOM 1076 C CA . ARG A 1 134 ? 19.315 -10.022 -7.056 1.00 83.44 134 ARG A CA 1
ATOM 1077 C C . ARG A 1 134 ? 17.987 -9.306 -7.280 1.00 83.44 134 ARG A C 1
ATOM 1079 O O . ARG A 1 134 ? 17.872 -8.125 -6.943 1.00 83.44 134 ARG A O 1
ATOM 1086 N N . GLN A 1 135 ? 16.984 -9.995 -7.823 1.00 85.44 135 GLN A N 1
ATOM 1087 C CA . GLN A 1 135 ? 15.666 -9.393 -8.040 1.00 85.44 135 GLN A CA 1
ATOM 1088 C C . GLN A 1 135 ? 14.964 -9.109 -6.711 1.00 85.44 135 GLN A C 1
ATOM 1090 O O . GLN A 1 135 ? 14.349 -8.049 -6.564 1.00 85.44 135 GLN A O 1
ATOM 1095 N N . LYS A 1 136 ? 15.153 -9.983 -5.711 1.00 90.75 136 LYS A N 1
ATOM 1096 C CA . LYS A 1 136 ? 14.674 -9.761 -4.342 1.00 90.75 136 LYS A CA 1
ATOM 1097 C C . LYS A 1 136 ? 15.203 -8.445 -3.762 1.00 90.75 136 LYS A C 1
ATOM 1099 O O . LYS A 1 136 ? 14.420 -7.655 -3.238 1.00 90.75 136 LYS A O 1
ATOM 1104 N N . ARG A 1 137 ? 16.497 -8.137 -3.931 1.00 89.88 137 ARG A N 1
ATOM 1105 C CA . ARG A 1 137 ? 17.092 -6.859 -3.476 1.00 89.88 137 ARG A CA 1
ATOM 1106 C C . ARG A 1 137 ? 16.470 -5.634 -4.149 1.00 89.88 137 ARG A C 1
ATOM 1108 O O . ARG A 1 137 ? 16.168 -4.656 -3.466 1.00 89.88 137 ARG A O 1
ATOM 1115 N N . ILE A 1 138 ? 16.253 -5.677 -5.466 1.00 91.12 138 ILE A N 1
ATOM 1116 C CA . ILE A 1 138 ? 15.609 -4.567 -6.193 1.00 91.12 138 ILE A CA 1
ATOM 1117 C C . ILE A 1 138 ? 14.167 -4.388 -5.697 1.00 91.12 138 ILE A C 1
ATOM 1119 O O . ILE A 1 138 ? 13.754 -3.269 -5.398 1.00 91.12 138 ILE A O 1
ATOM 1123 N N . SER A 1 139 ? 13.423 -5.480 -5.526 1.00 93.38 139 SER A N 1
ATOM 1124 C CA . SER A 1 139 ? 12.060 -5.471 -4.981 1.00 93.38 139 SER A CA 1
ATOM 1125 C C . SER A 1 139 ? 11.984 -4.923 -3.555 1.00 93.38 139 SER A C 1
ATOM 1127 O O . SER A 1 139 ? 11.088 -4.134 -3.245 1.00 93.38 139 SER A O 1
ATOM 1129 N N . MET A 1 140 ? 12.959 -5.246 -2.699 1.00 94.00 140 MET A N 1
ATOM 1130 C CA . MET A 1 140 ? 13.085 -4.640 -1.370 1.00 94.00 140 MET A CA 1
ATOM 1131 C C . MET A 1 140 ? 13.298 -3.126 -1.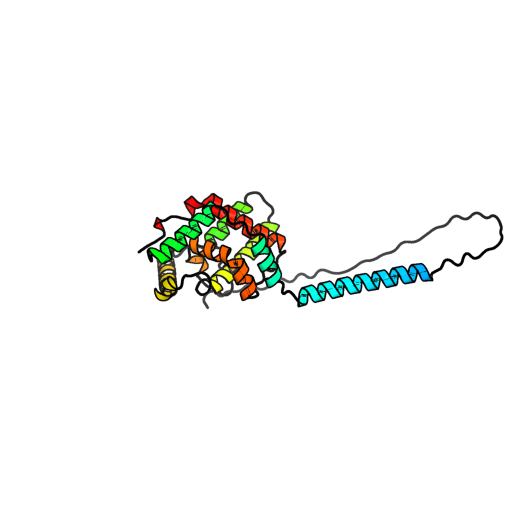451 1.00 94.00 140 MET A C 1
ATOM 1133 O O . MET A 1 140 ? 12.623 -2.377 -0.748 1.00 94.00 140 MET A O 1
ATOM 1137 N N . MET A 1 141 ? 14.188 -2.651 -2.327 1.00 93.75 141 MET A N 1
ATOM 1138 C CA . MET A 1 141 ? 14.412 -1.214 -2.529 1.00 93.75 141 MET A CA 1
ATOM 1139 C C . MET A 1 141 ? 13.138 -0.505 -3.011 1.00 93.75 141 MET A C 1
ATOM 1141 O O . MET A 1 141 ? 12.778 0.546 -2.473 1.00 93.75 141 MET A O 1
ATOM 1145 N N . VAL A 1 142 ? 12.431 -1.085 -3.988 1.00 95.12 142 VAL A N 1
ATOM 1146 C CA . VAL A 1 142 ? 11.146 -0.558 -4.474 1.00 95.12 142 VAL A CA 1
ATOM 1147 C C . VAL A 1 142 ? 10.129 -0.495 -3.333 1.00 95.12 142 VAL A C 1
ATOM 1149 O O . VAL A 1 142 ? 9.489 0.539 -3.149 1.00 95.12 142 VAL A O 1
ATOM 1152 N N . SER A 1 143 ? 10.030 -1.544 -2.513 1.00 96.12 143 SER A N 1
ATOM 1153 C CA . SER A 1 143 ? 9.152 -1.566 -1.336 1.00 96.12 143 SER A CA 1
ATOM 1154 C C . SER A 1 143 ? 9.452 -0.458 -0.347 1.00 96.12 143 SER A C 1
ATOM 1156 O O . SER A 1 143 ? 8.541 0.265 0.046 1.00 96.12 143 SER A O 1
ATOM 1158 N N . VAL A 1 144 ? 10.719 -0.272 0.027 1.00 95.44 144 VAL A N 1
ATOM 1159 C CA . VAL A 1 144 ? 11.122 0.800 0.948 1.00 95.44 144 VAL A CA 1
ATOM 1160 C C . VAL A 1 144 ? 10.686 2.159 0.399 1.00 95.44 144 VAL A C 1
ATOM 1162 O O . VAL A 1 144 ? 10.060 2.939 1.118 1.00 95.44 144 VAL A O 1
ATOM 1165 N N . LYS A 1 145 ? 10.914 2.417 -0.895 1.00 95.00 145 LYS A N 1
ATOM 1166 C CA . LYS A 1 145 ? 10.503 3.669 -1.548 1.00 95.00 145 LYS A CA 1
ATOM 1167 C C . LYS A 1 145 ? 8.985 3.843 -1.591 1.00 95.00 145 LYS A C 1
ATOM 1169 O O . LYS A 1 145 ? 8.493 4.956 -1.387 1.00 95.00 145 LYS A O 1
ATOM 1174 N N . LEU A 1 146 ? 8.229 2.769 -1.820 1.00 96.38 146 LEU A N 1
ATOM 1175 C CA . LEU A 1 146 ? 6.766 2.794 -1.754 1.00 96.38 146 LEU A CA 1
ATOM 1176 C C . LEU A 1 146 ? 6.274 3.081 -0.332 1.00 96.38 146 LEU A C 1
ATOM 1178 O O . LEU A 1 146 ? 5.338 3.859 -0.173 1.00 96.38 146 LEU A O 1
ATOM 1182 N N . MET A 1 147 ? 6.916 2.531 0.701 1.00 96.81 147 MET A N 1
ATOM 1183 C CA . MET A 1 147 ? 6.559 2.807 2.097 1.00 96.81 147 MET A CA 1
ATOM 1184 C C . MET A 1 147 ? 6.868 4.253 2.495 1.00 96.81 147 MET A C 1
ATOM 1186 O O . MET A 1 147 ? 6.069 4.886 3.185 1.00 96.81 147 MET A O 1
ATOM 1190 N N . GLU A 1 148 ? 7.990 4.812 2.038 1.00 95.62 148 GLU A N 1
ATOM 1191 C CA . GLU A 1 148 ? 8.303 6.239 2.193 1.00 95.62 148 GLU A CA 1
ATOM 1192 C C . GLU A 1 148 ? 7.233 7.116 1.532 1.00 95.62 148 GLU A C 1
ATOM 1194 O O . GLU A 1 148 ? 6.729 8.058 2.150 1.00 95.62 148 GLU A O 1
ATOM 1199 N N . CYS A 1 149 ? 6.834 6.771 0.304 1.00 95.50 149 CYS A N 1
ATOM 1200 C CA . CYS A 1 149 ? 5.767 7.460 -0.416 1.00 95.50 149 CYS A CA 1
ATOM 1201 C C . CYS A 1 149 ? 4.433 7.368 0.336 1.00 95.50 149 CYS A C 1
ATOM 1203 O O . CYS A 1 149 ? 3.828 8.393 0.652 1.00 95.50 149 CYS A O 1
ATOM 1205 N N . PHE A 1 150 ? 4.022 6.161 0.726 1.00 97.31 150 PHE A N 1
ATOM 1206 C CA . PHE A 1 150 ? 2.820 5.916 1.518 1.00 97.31 150 PHE A CA 1
ATOM 1207 C C . PHE A 1 150 ? 2.809 6.766 2.794 1.00 97.31 150 PHE A C 1
ATOM 1209 O O . PHE A 1 150 ? 1.852 7.491 3.065 1.00 97.31 150 PHE A O 1
ATOM 1216 N N . ASN A 1 151 ? 3.911 6.761 3.545 1.00 97.00 151 ASN A N 1
ATOM 1217 C CA . ASN A 1 151 ? 4.066 7.544 4.768 1.00 97.00 151 ASN A CA 1
ATOM 1218 C C . ASN A 1 151 ? 3.957 9.065 4.540 1.00 97.00 151 ASN A C 1
ATOM 1220 O O . ASN A 1 151 ? 3.600 9.817 5.453 1.00 97.00 151 ASN A O 1
ATOM 1224 N N . ASN A 1 152 ? 4.292 9.555 3.351 1.00 95.00 152 ASN A N 1
ATOM 1225 C CA . ASN A 1 152 ? 4.156 10.968 3.010 1.00 95.00 152 ASN A CA 1
ATOM 1226 C C . ASN A 1 152 ? 2.750 11.322 2.515 1.00 95.00 152 ASN A C 1
ATOM 1228 O O . ASN A 1 152 ? 2.304 12.448 2.726 1.00 95.00 152 ASN A O 1
ATOM 1232 N N . MET A 1 153 ? 2.049 10.364 1.914 1.00 95.44 153 MET A N 1
ATOM 1233 C CA . MET A 1 153 ? 0.809 10.615 1.183 1.00 95.44 153 MET A CA 1
ATOM 1234 C C . MET A 1 153 ? -0.450 10.144 1.907 1.00 95.44 153 MET A C 1
ATOM 1236 O O . MET A 1 153 ? -1.545 10.540 1.509 1.00 95.44 153 MET A O 1
ATOM 1240 N N . VAL A 1 154 ? -0.331 9.335 2.969 1.00 96.69 154 VAL A N 1
ATOM 1241 C CA . VAL A 1 154 ? -1.489 8.684 3.603 1.00 96.69 154 VAL A CA 1
ATOM 1242 C C . VAL A 1 154 ? -2.576 9.685 3.984 1.00 96.69 154 VAL A C 1
ATOM 1244 O O . VAL A 1 154 ? -3.700 9.573 3.510 1.00 96.69 154 VAL A O 1
ATOM 1247 N N . HIS A 1 155 ? -2.231 10.753 4.698 1.00 95.75 155 HIS A N 1
ATOM 1248 C CA . HIS A 1 155 ? -3.210 11.725 5.199 1.00 95.75 155 HIS A CA 1
ATOM 1249 C C . HIS A 1 155 ? -3.596 12.823 4.203 1.00 95.75 155 HIS A C 1
ATOM 1251 O O . HIS A 1 155 ? -4.425 13.665 4.533 1.00 95.75 155 HIS A O 1
ATOM 1257 N N . THR A 1 156 ? -3.014 12.841 3.001 1.00 93.00 156 THR A N 1
ATOM 1258 C CA . THR A 1 156 ? -3.267 13.884 1.987 1.00 93.00 156 THR A CA 1
ATOM 1259 C C . THR A 1 156 ? -3.932 13.331 0.730 1.00 93.00 156 THR A C 1
ATOM 1261 O O . THR A 1 156 ? -4.840 13.956 0.185 1.00 93.00 156 THR A O 1
ATOM 1264 N N . HIS A 1 157 ? -3.520 12.144 0.288 1.00 93.44 157 HIS A N 1
ATOM 1265 C CA . HIS A 1 157 ? -3.950 11.535 -0.967 1.00 93.44 157 HIS A CA 1
ATOM 1266 C C . HIS A 1 157 ? -4.617 10.170 -0.788 1.00 93.44 157 HIS A C 1
ATOM 1268 O O . HIS A 1 157 ? -5.109 9.639 -1.770 1.00 93.44 157 HIS A O 1
ATOM 1274 N N . ILE A 1 158 ? -4.651 9.558 0.396 1.00 95.75 158 ILE A N 1
ATOM 1275 C CA . ILE A 1 158 ? -5.168 8.180 0.542 1.00 95.75 158 ILE A CA 1
ATOM 1276 C C . ILE A 1 158 ? -6.385 8.143 1.468 1.00 95.75 158 ILE A C 1
ATOM 1278 O O . ILE A 1 158 ? -7.409 7.547 1.138 1.00 95.75 158 ILE A O 1
ATOM 1282 N N . THR A 1 159 ? -6.288 8.802 2.618 1.00 95.19 159 THR A N 1
ATOM 1283 C CA . THR A 1 159 ? -7.344 8.895 3.626 1.00 95.19 159 THR A CA 1
ATOM 1284 C C . THR A 1 159 ? -8.524 9.735 3.128 1.00 95.19 159 THR A C 1
ATOM 1286 O O . THR A 1 159 ? -8.339 10.809 2.548 1.00 95.19 159 THR A O 1
ATOM 1289 N N . TYR A 1 160 ? -9.754 9.291 3.394 1.00 94.00 160 TYR A N 1
ATOM 1290 C CA . TYR A 1 160 ? -10.939 10.075 3.060 1.00 94.00 160 TYR A CA 1
ATOM 1291 C C . TYR A 1 160 ? -11.092 11.298 3.974 1.00 94.00 160 TYR A C 1
ATOM 1293 O O . TYR A 1 160 ? -10.723 11.294 5.149 1.00 94.00 160 TYR A O 1
ATOM 1301 N N . LYS A 1 161 ? -11.731 12.355 3.456 1.00 91.31 161 LYS A N 1
ATOM 1302 C CA . LYS A 1 161 ? -11.926 13.618 4.192 1.00 91.31 161 LYS A CA 1
ATOM 1303 C C . LYS A 1 161 ? -12.629 13.433 5.540 1.00 91.31 161 LYS A C 1
ATOM 1305 O O . LYS A 1 161 ? -12.339 14.182 6.468 1.00 91.31 161 LYS A O 1
ATOM 1310 N N . SER A 1 162 ? -13.560 12.482 5.655 1.00 90.12 162 SER A N 1
ATOM 1311 C CA . SER A 1 162 ? -14.280 12.278 6.916 1.00 90.12 162 SER A CA 1
ATOM 1312 C C . SER A 1 162 ? -13.414 11.578 7.976 1.00 90.12 162 SER A C 1
ATOM 1314 O O . SER A 1 162 ? -13.454 11.980 9.134 1.00 90.12 162 SER A O 1
ATOM 1316 N N . GLU A 1 163 ? -12.524 10.655 7.586 1.00 93.31 163 GLU A N 1
ATOM 1317 C CA . GLU A 1 163 ? -11.543 10.047 8.503 1.00 93.31 163 GLU A CA 1
ATOM 1318 C C . GLU A 1 163 ? -10.571 11.106 9.048 1.00 93.31 163 GLU A C 1
ATOM 1320 O O . GLU A 1 163 ? -10.266 11.118 10.242 1.00 93.31 163 GLU A O 1
ATOM 1325 N N . ILE A 1 164 ? -10.133 12.043 8.193 1.00 93.06 164 ILE A N 1
ATOM 1326 C CA . ILE A 1 164 ? -9.288 13.178 8.602 1.00 93.06 164 ILE A CA 1
ATOM 1327 C C . ILE A 1 164 ? -10.019 14.041 9.636 1.00 93.06 164 ILE A C 1
ATOM 1329 O O . ILE A 1 164 ? -9.464 14.322 10.697 1.00 93.06 164 ILE A O 1
ATOM 1333 N N . LYS A 1 165 ? -11.277 14.418 9.362 1.00 91.44 165 LYS A N 1
ATOM 1334 C CA . LYS A 1 165 ? -12.110 15.189 10.304 1.00 91.44 165 LYS A CA 1
ATOM 1335 C C . LYS A 1 165 ? -12.309 14.461 11.637 1.00 91.44 165 LYS A C 1
ATOM 1337 O O . LYS A 1 165 ? -12.320 15.106 12.677 1.00 91.44 165 LYS A O 1
ATOM 1342 N N . ASN A 1 166 ? -12.383 13.131 11.608 1.00 90.25 166 ASN A N 1
ATOM 1343 C CA . ASN A 1 166 ? -12.503 12.275 12.790 1.00 90.25 166 ASN A CA 1
ATOM 1344 C C . ASN A 1 166 ? -11.164 12.009 13.508 1.00 90.25 166 ASN A C 1
ATOM 1346 O O . ASN A 1 166 ? -11.090 11.134 14.377 1.00 90.25 166 ASN A O 1
ATOM 1350 N N . GLY A 1 167 ? -10.098 12.735 13.156 1.00 93.81 167 GLY A N 1
ATOM 1351 C CA . GLY A 1 167 ? -8.817 12.686 13.857 1.00 93.81 167 GLY A CA 1
ATOM 1352 C C . GLY A 1 167 ? -8.065 11.366 13.688 1.00 93.81 167 GLY A C 1
ATOM 1353 O O . GLY A 1 167 ? -7.331 10.970 14.595 1.00 93.81 167 GLY A O 1
ATOM 1354 N N . ILE A 1 168 ? -8.228 10.672 12.552 1.00 94.56 168 ILE A N 1
ATOM 1355 C CA . ILE A 1 168 ? -7.635 9.341 12.323 1.00 94.56 168 ILE A CA 1
ATOM 1356 C C . ILE A 1 168 ? -6.123 9.298 12.581 1.00 94.56 168 ILE A C 1
ATOM 1358 O O . ILE A 1 168 ? -5.622 8.305 13.095 1.00 94.56 168 ILE A O 1
ATOM 1362 N N . GLN A 1 169 ? -5.396 10.382 12.299 1.00 95.31 169 GLN A N 1
ATOM 1363 C CA . GLN A 1 169 ? -3.957 10.473 12.554 1.00 95.31 169 GLN A CA 1
ATOM 1364 C C . GLN A 1 169 ? -3.617 10.377 14.051 1.00 95.31 169 GLN A C 1
ATOM 1366 O O . GLN A 1 169 ? -2.673 9.682 14.428 1.00 95.31 169 GLN A O 1
ATOM 1371 N N . PHE A 1 170 ? -4.390 11.045 14.914 1.00 96.06 170 PHE A N 1
ATOM 1372 C CA . PHE A 1 170 ? -4.195 10.974 16.363 1.00 96.06 170 PHE A CA 1
ATOM 1373 C C . PHE A 1 170 ? -4.552 9.587 16.893 1.00 96.06 170 PHE A C 1
ATOM 1375 O O . PHE A 1 170 ? -3.786 9.014 17.664 1.00 96.06 170 PHE A O 1
ATOM 1382 N N . LYS A 1 171 ? -5.659 9.007 16.412 1.00 95.94 171 LYS A N 1
ATOM 1383 C CA . LYS A 1 171 ? -6.067 7.640 16.769 1.00 95.94 171 LYS A CA 1
ATOM 1384 C C . LYS A 1 171 ? -5.004 6.610 16.361 1.00 95.94 171 LYS A C 1
ATOM 1386 O O . LYS A 1 171 ? -4.666 5.742 17.159 1.00 95.94 171 LYS A O 1
ATOM 1391 N N . ALA A 1 172 ? -4.421 6.758 15.169 1.00 96.19 172 ALA A N 1
ATOM 1392 C CA . ALA A 1 172 ? -3.345 5.906 14.661 1.00 96.19 172 ALA A CA 1
ATOM 1393 C C . ALA A 1 172 ? -2.086 5.988 15.538 1.00 96.19 172 ALA A C 1
ATOM 1395 O O . ALA A 1 172 ? -1.474 4.969 15.852 1.00 96.19 172 ALA A O 1
ATOM 1396 N N . MET A 1 173 ? -1.716 7.197 15.971 1.00 96.69 173 MET A N 1
ATOM 1397 C CA . MET A 1 173 ? -0.579 7.407 16.869 1.00 96.69 173 MET A CA 1
ATOM 1398 C C . MET A 1 173 ? -0.808 6.755 18.238 1.00 96.69 173 MET A C 1
ATOM 1400 O O . MET A 1 173 ? 0.092 6.094 18.755 1.00 96.69 173 MET A O 1
ATOM 1404 N N . SER A 1 174 ? -2.002 6.914 18.816 1.00 96.81 174 SER A N 1
ATOM 1405 C CA . SER A 1 174 ? -2.362 6.274 20.087 1.00 96.81 174 SER A CA 1
ATOM 1406 C C . SER A 1 174 ? -2.344 4.752 19.975 1.00 96.81 174 SER A C 1
ATOM 1408 O O . SER A 1 174 ? -1.733 4.093 20.808 1.00 96.81 174 SER A O 1
ATOM 1410 N N . HIS A 1 175 ? -2.930 4.198 18.910 1.00 96.06 175 HIS A N 1
ATOM 1411 C CA . HIS A 1 175 ? -2.908 2.760 18.652 1.00 96.06 175 HIS A CA 1
ATOM 1412 C C . HIS A 1 175 ? -1.473 2.222 18.534 1.00 96.06 175 HIS A C 1
ATOM 1414 O O . HIS A 1 175 ? -1.128 1.252 19.202 1.00 96.06 175 HIS A O 1
ATOM 1420 N N . PHE A 1 176 ? -0.603 2.893 17.770 1.00 95.88 176 PHE A N 1
ATOM 1421 C CA . PHE A 1 176 ? 0.799 2.484 17.643 1.00 95.88 176 PHE A CA 1
ATOM 1422 C C . PHE A 1 176 ? 1.537 2.493 18.987 1.00 95.88 176 PHE A C 1
ATOM 1424 O O . PHE A 1 176 ? 2.286 1.566 19.279 1.00 95.88 176 PHE A O 1
ATOM 1431 N N . ARG A 1 177 ? 1.320 3.523 19.817 1.00 95.31 177 ARG A N 1
ATOM 1432 C CA . ARG A 1 177 ? 1.927 3.615 21.154 1.00 95.31 177 ARG A CA 1
ATOM 1433 C C . ARG A 1 177 ? 1.454 2.498 22.074 1.00 95.31 177 ARG A C 1
ATOM 1435 O O . ARG A 1 177 ? 2.293 1.881 22.718 1.00 95.31 177 ARG A O 1
ATOM 1442 N N . ASN A 1 178 ? 0.153 2.220 22.095 1.00 96.25 178 ASN A N 1
ATOM 1443 C CA . ASN A 1 178 ? -0.403 1.137 22.903 1.00 96.25 178 ASN A CA 1
ATOM 1444 C C . ASN A 1 178 ? 0.177 -0.212 22.467 1.00 96.25 178 ASN A C 1
ATOM 1446 O O . ASN A 1 178 ? 0.690 -0.950 23.299 1.00 96.25 178 ASN A O 1
ATOM 1450 N N . ARG A 1 179 ? 0.256 -0.469 21.155 1.00 95.44 179 ARG A N 1
ATOM 1451 C CA . ARG A 1 179 ? 0.860 -1.702 20.637 1.00 95.44 179 ARG A CA 1
ATOM 1452 C C . ARG A 1 179 ? 2.324 -1.874 21.047 1.00 95.44 179 ARG A C 1
ATOM 1454 O O . ARG A 1 179 ? 2.747 -2.994 21.296 1.00 95.44 179 ARG A O 1
ATOM 1461 N N . LEU A 1 180 ? 3.107 -0.795 21.136 1.00 92.81 180 LEU A N 1
ATOM 1462 C CA . LEU A 1 180 ? 4.490 -0.873 21.632 1.00 92.81 180 LEU A CA 1
ATOM 1463 C C . LEU A 1 180 ? 4.573 -1.242 23.121 1.00 92.81 180 LEU A C 1
ATOM 1465 O O . LEU A 1 180 ? 5.554 -1.857 23.526 1.00 92.81 180 LEU A O 1
ATOM 1469 N N . VAL A 1 181 ? 3.575 -0.860 23.922 1.00 94.88 181 VAL A N 1
ATOM 1470 C CA . VAL A 1 181 ? 3.480 -1.247 25.338 1.00 94.88 181 VAL A CA 1
ATOM 1471 C C . VAL A 1 181 ? 3.062 -2.710 25.458 1.00 94.88 181 VAL A C 1
ATOM 1473 O O . VAL A 1 181 ? 3.691 -3.464 26.196 1.00 94.88 181 VAL A O 1
ATOM 1476 N N . ASP A 1 182 ? 2.049 -3.117 24.695 1.00 95.12 182 ASP A N 1
ATOM 1477 C CA . ASP A 1 182 ? 1.480 -4.465 24.758 1.00 95.12 182 ASP A CA 1
ATOM 1478 C C . ASP A 1 182 ? 2.407 -5.519 24.124 1.00 95.12 182 ASP A C 1
ATOM 1480 O O . ASP A 1 182 ? 2.405 -6.685 24.517 1.00 95.12 182 ASP A O 1
ATOM 1484 N N . GLN A 1 183 ? 3.217 -5.115 23.139 1.00 92.62 183 GLN A N 1
ATOM 1485 C CA . GLN A 1 183 ? 4.118 -5.984 22.377 1.00 92.62 183 GLN A CA 1
ATOM 1486 C C . GLN A 1 183 ? 5.527 -5.369 22.279 1.00 92.62 183 GLN A C 1
ATOM 1488 O O . GLN A 1 183 ? 5.958 -4.956 21.197 1.00 92.62 183 GLN A O 1
ATOM 1493 N N . PRO A 1 184 ? 6.299 -5.329 23.381 1.00 89.44 184 PRO A N 1
ATOM 1494 C CA . PRO A 1 184 ? 7.590 -4.634 23.426 1.00 89.44 184 PRO A CA 1
ATOM 1495 C C . PRO A 1 184 ? 8.658 -5.236 22.497 1.00 89.44 184 PRO A C 1
ATOM 1497 O O . PRO A 1 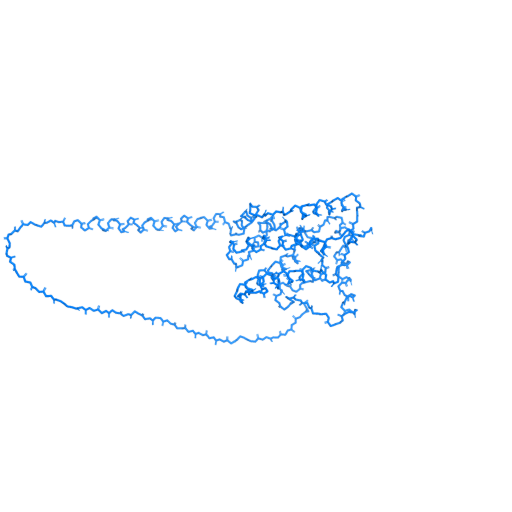184 ? 9.589 -4.543 22.097 1.00 89.44 184 PRO A O 1
ATOM 1500 N N . ASN A 1 185 ? 8.504 -6.507 22.111 1.00 90.38 185 ASN A N 1
ATOM 1501 C CA . ASN A 1 185 ? 9.447 -7.235 21.255 1.00 90.38 185 ASN A CA 1
ATOM 1502 C C . ASN A 1 185 ? 9.015 -7.284 19.775 1.00 90.38 185 ASN A C 1
ATOM 1504 O O . ASN A 1 185 ? 9.541 -8.088 19.002 1.00 90.38 185 ASN A O 1
ATOM 1508 N N . ILE A 1 186 ? 8.040 -6.465 19.364 1.00 90.25 186 ILE A N 1
ATOM 1509 C CA . ILE A 1 186 ? 7.580 -6.434 17.972 1.00 90.25 186 ILE A CA 1
ATOM 1510 C C . ILE A 1 186 ? 8.707 -5.984 17.028 1.00 90.25 186 ILE A C 1
ATOM 1512 O O . ILE A 1 186 ? 9.334 -4.938 17.212 1.00 90.25 186 ILE A O 1
ATOM 1516 N N . THR A 1 187 ? 8.951 -6.773 15.982 1.00 91.00 187 THR A N 1
ATOM 1517 C CA . THR A 1 187 ? 9.929 -6.446 14.937 1.00 91.00 187 THR A CA 1
ATOM 1518 C C . THR A 1 187 ? 9.218 -5.833 13.738 1.00 91.00 187 THR A C 1
ATOM 1520 O O . THR A 1 187 ? 8.300 -6.427 13.178 1.00 91.00 187 THR A O 1
ATOM 1523 N N . TYR A 1 188 ? 9.657 -4.644 13.328 1.00 93.12 188 TYR A N 1
ATOM 1524 C CA . TYR A 1 188 ? 9.116 -3.952 12.160 1.00 93.12 188 TYR A CA 1
ATOM 1525 C C . TYR A 1 188 ? 10.024 -4.147 10.949 1.00 93.12 188 TYR A C 1
ATOM 1527 O O . TYR A 1 188 ? 11.147 -3.638 10.909 1.00 93.12 188 TYR A O 1
ATOM 1535 N N . VAL A 1 189 ? 9.511 -4.852 9.942 1.00 93.81 189 VAL A N 1
ATOM 1536 C CA . VAL A 1 189 ? 10.166 -5.013 8.636 1.00 93.81 189 VAL A CA 1
ATOM 1537 C C . VAL A 1 189 ? 10.434 -3.651 7.996 1.00 93.81 189 VAL A C 1
ATOM 1539 O O . VAL A 1 189 ? 9.659 -2.721 8.164 1.00 93.81 189 VAL A O 1
ATOM 1542 N N . PHE A 1 190 ? 11.543 -3.505 7.273 1.00 93.56 190 PHE A N 1
ATOM 1543 C CA . PHE A 1 190 ? 11.972 -2.251 6.631 1.00 93.56 190 PHE A CA 1
ATOM 1544 C C . PHE A 1 190 ? 12.291 -1.059 7.551 1.00 93.56 190 PHE A C 1
ATOM 1546 O O . PHE A 1 190 ? 12.730 -0.020 7.050 1.00 93.56 190 PHE A O 1
ATOM 1553 N N . LYS A 1 191 ? 12.135 -1.182 8.877 1.00 93.25 191 LYS A N 1
ATOM 1554 C CA . LYS A 1 191 ? 12.331 -0.080 9.834 1.00 93.25 191 LYS A CA 1
ATOM 1555 C C . LYS A 1 191 ? 13.664 0.626 9.659 1.00 93.25 191 LYS A C 1
ATOM 1557 O O . LYS A 1 191 ? 13.685 1.855 9.674 1.00 93.25 191 LYS A O 1
ATOM 1562 N N . GLU A 1 192 ? 14.744 -0.117 9.452 1.00 92.62 192 GLU A N 1
ATOM 1563 C CA . GLU A 1 192 ? 16.085 0.454 9.312 1.00 92.62 192 GLU A CA 1
ATOM 1564 C C . GLU A 1 192 ? 16.276 1.211 7.989 1.00 92.62 192 GLU A C 1
ATOM 1566 O O . GLU A 1 192 ? 16.967 2.228 7.967 1.00 92.62 192 GLU A O 1
ATOM 1571 N N . TYR A 1 193 ? 15.556 0.837 6.927 1.00 92.38 193 TYR A N 1
ATOM 1572 C CA . TYR A 1 193 ? 15.734 1.398 5.582 1.00 92.38 193 TYR A CA 1
ATOM 1573 C C . TYR A 1 193 ? 14.844 2.608 5.267 1.00 92.38 193 TYR A C 1
ATOM 1575 O O . TYR A 1 193 ? 15.211 3.420 4.426 1.00 92.38 193 TYR A O 1
ATOM 1583 N N . ILE A 1 194 ? 13.689 2.757 5.926 1.00 91.00 194 ILE A N 1
ATOM 1584 C CA . ILE A 1 194 ? 12.750 3.857 5.637 1.00 91.00 194 ILE A CA 1
ATOM 1585 C C . ILE A 1 194 ? 13.270 5.184 6.202 1.00 91.00 194 ILE A C 1
ATOM 1587 O O . ILE A 1 194 ? 13.547 5.281 7.405 1.00 91.00 194 ILE A O 1
ATOM 1591 N N . VAL A 1 195 ? 13.334 6.225 5.363 1.00 85.56 195 VAL A N 1
ATOM 1592 C CA . VAL A 1 195 ? 13.665 7.606 5.755 1.00 85.56 195 VAL A CA 1
ATOM 1593 C C . VAL A 1 195 ? 12.712 8.604 5.063 1.00 85.56 195 VAL A C 1
ATOM 1595 O O . VAL A 1 195 ? 12.569 8.569 3.845 1.00 85.56 195 VAL A O 1
ATOM 1598 N N . PRO A 1 196 ? 12.062 9.541 5.789 1.00 83.06 196 PRO A N 1
ATOM 1599 C CA . PRO A 1 196 ? 12.122 9.762 7.235 1.00 83.06 196 PRO A CA 1
ATOM 1600 C C . PRO A 1 196 ? 11.415 8.657 8.034 1.00 83.06 196 PRO A C 1
ATOM 1602 O O . PRO A 1 196 ? 10.485 8.020 7.542 1.00 83.06 196 PRO A O 1
ATOM 1605 N N . LYS A 1 197 ? 11.820 8.475 9.300 1.00 86.88 197 LYS A N 1
ATOM 1606 C CA . LYS A 1 197 ? 11.237 7.496 10.238 1.00 86.88 197 LYS A CA 1
ATOM 1607 C C . LYS A 1 197 ? 9.794 7.879 10.610 1.00 86.88 197 LYS A C 1
ATOM 1609 O O . LYS A 1 197 ? 9.542 8.492 11.647 1.00 86.88 197 LYS A O 1
ATOM 1614 N N . LYS A 1 198 ? 8.847 7.550 9.731 1.00 93.44 198 LYS A N 1
ATOM 1615 C CA . LYS A 1 198 ? 7.396 7.671 9.928 1.00 93.44 198 LYS A CA 1
ATOM 1616 C C . LYS A 1 198 ? 6.791 6.299 10.214 1.00 93.44 198 LYS A C 1
ATOM 1618 O O . LYS A 1 198 ? 7.301 5.281 9.757 1.00 93.44 198 LYS A O 1
ATOM 1623 N N . ILE A 1 199 ? 5.692 6.289 10.966 1.00 94.44 199 ILE A N 1
ATOM 1624 C CA . ILE A 1 199 ? 5.096 5.051 11.487 1.00 94.44 199 ILE A CA 1
ATOM 1625 C C . ILE A 1 199 ? 3.937 4.508 10.644 1.00 94.44 199 ILE A C 1
ATOM 1627 O O . ILE A 1 199 ? 3.430 3.432 10.931 1.00 94.44 199 ILE A O 1
ATOM 1631 N N . TRP A 1 200 ? 3.450 5.251 9.650 1.00 97.44 200 TRP A N 1
ATOM 1632 C CA . TRP A 1 200 ? 2.109 5.018 9.103 1.00 97.44 200 TRP A CA 1
ATOM 1633 C C . TRP A 1 200 ? 1.970 3.686 8.365 1.00 97.44 200 TRP A C 1
ATOM 1635 O O . TRP A 1 200 ? 0.956 3.010 8.527 1.00 97.44 200 TRP A O 1
ATOM 1645 N N . CYS A 1 201 ? 2.998 3.257 7.634 1.00 97.38 201 CYS A N 1
ATOM 1646 C CA . CYS A 1 201 ? 3.052 1.937 7.004 1.00 97.38 201 CYS A CA 1
ATOM 1647 C C . CYS A 1 201 ? 3.021 0.774 8.013 1.00 97.38 201 CYS A C 1
ATOM 1649 O O . CYS A 1 201 ? 2.750 -0.358 7.626 1.00 97.38 201 CYS A O 1
ATOM 1651 N N . TYR A 1 202 ? 3.275 1.036 9.298 1.00 97.19 202 TYR A N 1
ATOM 1652 C CA . TYR A 1 202 ? 3.184 0.053 10.379 1.00 97.19 202 TYR A CA 1
ATOM 1653 C C . TYR A 1 202 ? 1.838 0.070 11.106 1.00 97.19 202 TYR A C 1
ATOM 1655 O O . TYR A 1 202 ? 1.633 -0.742 12.002 1.00 97.19 202 TYR A O 1
ATOM 1663 N N . VAL A 1 203 ? 0.937 0.995 10.772 1.00 96.62 203 VAL A N 1
ATOM 1664 C CA . VAL A 1 203 ? -0.340 1.183 11.484 1.00 96.62 203 VAL A CA 1
ATOM 1665 C C . VAL A 1 203 ? -1.533 0.900 10.585 1.00 96.62 203 VAL A C 1
ATOM 1667 O O . VAL A 1 203 ? -2.488 0.238 10.989 1.00 96.62 203 VAL A O 1
ATOM 1670 N N . TYR A 1 204 ? -1.498 1.427 9.365 1.00 97.44 204 TYR A N 1
ATOM 1671 C CA . TYR A 1 204 ? -2.615 1.303 8.444 1.00 97.44 204 TYR A CA 1
ATOM 1672 C C . TYR A 1 204 ? -2.663 -0.081 7.796 1.00 97.44 204 TYR A C 1
ATOM 1674 O O . TYR A 1 204 ? -1.628 -0.690 7.524 1.00 97.44 204 TYR A O 1
ATOM 1682 N N . GLY A 1 205 ? -3.885 -0.562 7.571 1.00 96.44 205 GLY A N 1
ATOM 1683 C CA . GLY A 1 205 ? -4.164 -1.906 7.076 1.00 96.44 205 GLY A CA 1
ATOM 1684 C C . GLY A 1 205 ? -4.219 -2.048 5.547 1.00 96.44 205 GLY A C 1
ATOM 1685 O O . GLY A 1 205 ? -3.912 -1.100 4.814 1.00 96.44 205 GLY A O 1
ATOM 1686 N N . PRO A 1 206 ? -4.685 -3.212 5.055 1.00 97.00 206 PRO A N 1
ATOM 1687 C CA . PRO A 1 206 ? -4.678 -3.574 3.636 1.00 97.00 206 PRO A CA 1
ATOM 1688 C C . PRO A 1 206 ? -5.482 -2.612 2.761 1.00 97.00 206 PRO A C 1
ATOM 1690 O O . PRO A 1 206 ? -5.045 -2.240 1.675 1.00 97.00 206 PRO A O 1
ATOM 1693 N N . MET A 1 207 ? -6.621 -2.123 3.259 1.00 96.81 207 MET A N 1
ATOM 1694 C CA . MET A 1 207 ? -7.442 -1.156 2.526 1.00 96.81 207 MET A CA 1
ATOM 1695 C C . MET A 1 207 ? -6.699 0.144 2.205 1.00 96.81 207 MET A C 1
ATOM 1697 O O . MET A 1 207 ? -6.864 0.702 1.122 1.00 96.81 207 MET A O 1
ATOM 1701 N N . TYR A 1 208 ? -5.837 0.623 3.103 1.00 97.56 208 TYR A N 1
ATOM 1702 C CA . TYR A 1 208 ? -5.041 1.823 2.847 1.00 97.56 208 TYR A CA 1
ATOM 1703 C C . TYR A 1 208 ? -3.934 1.568 1.825 1.00 97.56 208 TYR A C 1
ATOM 1705 O O . TYR A 1 208 ? -3.675 2.438 0.993 1.00 97.56 208 TYR A O 1
ATOM 1713 N N . LEU A 1 209 ? -3.307 0.385 1.857 1.00 98.00 209 LEU A N 1
ATOM 1714 C CA . LEU A 1 209 ? -2.373 -0.041 0.813 1.00 98.00 209 LEU A CA 1
ATOM 1715 C C . LEU A 1 209 ? -3.079 -0.082 -0.546 1.00 98.00 209 LEU A C 1
ATOM 1717 O O . LEU A 1 209 ? -2.573 0.476 -1.514 1.00 98.00 209 LEU A O 1
ATOM 1721 N N . LEU A 1 210 ? -4.278 -0.656 -0.614 1.00 97.50 210 LEU A N 1
ATOM 1722 C CA . LEU A 1 210 ? -5.024 -0.740 -1.862 1.00 97.50 210 LEU A CA 1
ATOM 1723 C C . LEU A 1 210 ? -5.413 0.648 -2.403 1.00 97.50 210 LEU A C 1
ATOM 1725 O O . LEU A 1 210 ? -5.157 0.949 -3.570 1.00 97.50 210 LEU A O 1
ATOM 1729 N N . ARG A 1 211 ? -5.948 1.536 -1.552 1.00 97.19 211 ARG A N 1
ATOM 1730 C CA . ARG A 1 211 ? -6.223 2.936 -1.927 1.00 97.19 211 ARG A CA 1
ATOM 1731 C C . ARG A 1 211 ? -4.961 3.649 -2.426 1.00 97.19 211 ARG A C 1
ATOM 1733 O O . ARG A 1 211 ? -5.042 4.446 -3.359 1.00 97.19 211 ARG A O 1
ATOM 1740 N N . PHE A 1 212 ? -3.806 3.372 -1.819 1.00 97.81 212 PHE A N 1
AT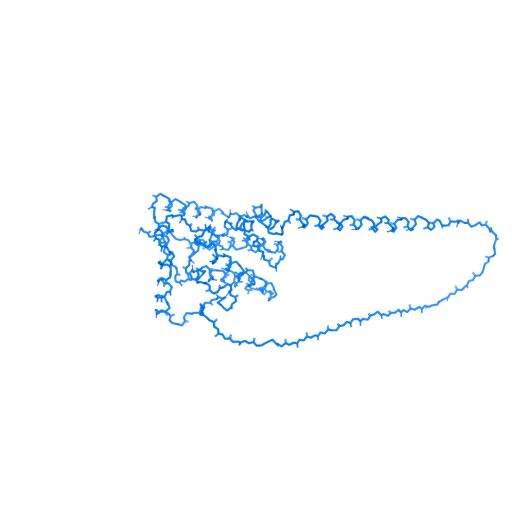OM 1741 C CA . PHE A 1 212 ? -2.521 3.910 -2.259 1.00 97.81 212 PHE A CA 1
ATOM 1742 C C . PHE A 1 212 ? -2.129 3.402 -3.645 1.00 97.81 212 PHE A C 1
ATOM 1744 O O . PHE A 1 212 ? -1.852 4.229 -4.508 1.00 97.81 212 PHE A O 1
ATOM 1751 N N . LEU A 1 213 ? -2.157 2.088 -3.880 1.00 97.06 213 LEU A N 1
ATOM 1752 C CA . LEU A 1 213 ? -1.783 1.486 -5.165 1.00 97.06 213 LEU A CA 1
ATOM 1753 C C . LEU A 1 213 ? -2.674 1.985 -6.307 1.00 97.06 213 LEU A C 1
ATOM 1755 O O . LEU A 1 213 ? -2.167 2.403 -7.342 1.00 97.06 213 LEU A O 1
ATOM 1759 N N . VAL A 1 214 ? -3.991 2.057 -6.089 1.00 95.62 214 VAL A N 1
ATOM 1760 C CA . VAL A 1 214 ? -4.938 2.577 -7.092 1.00 95.62 214 VAL A CA 1
ATOM 1761 C C . VAL A 1 214 ? -4.657 4.046 -7.433 1.00 95.62 214 VAL A C 1
ATOM 1763 O O . VAL A 1 214 ? -4.813 4.460 -8.580 1.00 95.62 214 VAL A O 1
ATOM 1766 N N . ARG A 1 215 ? -4.224 4.852 -6.456 1.00 95.38 215 ARG A N 1
ATOM 1767 C CA . ARG A 1 215 ? -3.892 6.273 -6.659 1.00 95.38 215 ARG A CA 1
ATOM 1768 C C . ARG A 1 215 ? -2.433 6.515 -7.035 1.00 95.38 215 ARG A C 1
ATOM 1770 O O . ARG A 1 215 ? -2.078 7.658 -7.325 1.00 95.38 215 ARG A O 1
ATOM 1777 N N . LEU A 1 216 ? -1.603 5.476 -7.050 1.00 95.12 216 LEU A N 1
ATOM 1778 C CA . LEU A 1 216 ? -0.166 5.579 -7.253 1.00 95.12 216 LEU A CA 1
ATOM 1779 C C . LEU A 1 216 ? 0.203 6.283 -8.568 1.00 95.12 216 LEU A C 1
ATOM 1781 O O . LEU A 1 216 ? 1.029 7.188 -8.488 1.00 95.12 216 LEU A O 1
ATOM 1785 N N . PRO A 1 217 ? -0.428 6.004 -9.731 1.00 93.94 217 PRO A N 1
ATOM 1786 C CA . PRO A 1 217 ? -0.115 6.730 -10.963 1.00 93.94 217 PRO A CA 1
ATOM 1787 C C . PRO A 1 217 ? -0.247 8.250 -10.802 1.00 93.94 217 PRO A C 1
ATOM 1789 O O . PRO A 1 217 ? 0.672 8.997 -11.125 1.00 93.94 217 PRO A O 1
ATOM 1792 N N . TYR A 1 218 ? -1.352 8.703 -10.203 1.00 92.75 218 TYR A N 1
ATOM 1793 C CA . TYR A 1 218 ? -1.597 10.123 -9.948 1.00 92.75 218 TYR A CA 1
ATOM 1794 C C . TYR A 1 218 ? -0.596 10.711 -8.949 1.00 92.75 218 TYR A C 1
ATOM 1796 O O . TYR A 1 218 ? -0.090 11.807 -9.167 1.00 92.75 218 TYR A O 1
ATOM 1804 N N . ILE A 1 219 ? -0.299 9.986 -7.864 1.00 93.38 219 ILE A N 1
ATOM 1805 C CA . ILE A 1 219 ? 0.669 10.421 -6.846 1.00 93.38 219 ILE A CA 1
ATOM 1806 C C . ILE A 1 219 ? 2.052 10.612 -7.471 1.00 93.38 219 ILE A C 1
ATOM 1808 O O . ILE A 1 219 ? 2.729 11.591 -7.166 1.00 93.38 219 ILE A O 1
ATOM 1812 N N . ILE A 1 220 ? 2.474 9.700 -8.347 1.00 91.38 220 ILE A N 1
ATOM 1813 C CA . ILE A 1 220 ? 3.779 9.785 -8.998 1.00 91.38 220 ILE A CA 1
ATOM 1814 C C . ILE A 1 220 ? 3.877 11.061 -9.842 1.00 91.38 220 ILE A C 1
ATOM 1816 O O . ILE A 1 220 ? 4.836 11.818 -9.687 1.00 91.38 220 ILE A O 1
ATOM 1820 N N . VAL A 1 221 ? 2.857 11.339 -10.658 1.00 89.00 221 VAL A N 1
ATOM 1821 C CA . VAL A 1 221 ? 2.810 12.547 -11.494 1.00 89.00 221 VAL A CA 1
ATOM 1822 C C . VAL A 1 221 ? 2.764 13.815 -10.639 1.00 89.00 221 VAL A C 1
ATOM 1824 O O . VAL A 1 221 ? 3.513 14.752 -10.895 1.00 89.00 221 VAL A O 1
ATOM 1827 N N . SER A 1 222 ? 1.923 13.859 -9.600 1.00 86.88 222 SER A N 1
ATOM 1828 C CA . SER A 1 222 ? 1.701 15.083 -8.818 1.00 86.88 222 SER A CA 1
ATOM 1829 C C . SER A 1 222 ? 2.849 15.443 -7.874 1.00 86.88 222 SER A C 1
ATOM 1831 O O . SER A 1 222 ? 2.964 16.597 -7.464 1.00 86.88 222 SER A O 1
ATOM 1833 N N . THR A 1 223 ? 3.685 14.473 -7.504 1.00 84.94 223 THR A N 1
ATOM 1834 C CA . THR A 1 223 ? 4.765 14.660 -6.519 1.00 84.94 223 THR A CA 1
ATOM 1835 C C . THR A 1 223 ? 6.158 14.553 -7.125 1.00 84.94 223 THR A C 1
ATOM 1837 O O . THR A 1 223 ? 7.146 14.689 -6.404 1.00 84.94 223 THR A O 1
ATOM 1840 N N . SER A 1 224 ? 6.247 14.287 -8.432 1.00 83.06 224 SER A N 1
ATOM 1841 C CA . SER A 1 224 ? 7.495 13.937 -9.116 1.00 83.06 224 SER A CA 1
ATOM 1842 C C . SER A 1 224 ? 8.245 12.790 -8.425 1.00 83.06 224 SER A C 1
ATOM 1844 O O . SER A 1 224 ? 9.476 12.730 -8.458 1.00 83.06 224 SER A O 1
ATOM 1846 N N . TRP A 1 225 ? 7.512 11.886 -7.762 1.00 84.31 225 TRP A N 1
ATOM 1847 C CA . TRP A 1 225 ? 8.115 10.759 -7.060 1.00 84.31 225 TRP A CA 1
ATOM 1848 C C . TRP A 1 225 ? 8.807 9.843 -8.062 1.00 84.31 225 TRP A C 1
ATOM 1850 O O . TRP A 1 225 ? 8.274 9.522 -9.123 1.00 84.31 225 TRP A O 1
ATOM 1860 N N . CYS A 1 226 ? 10.014 9.414 -7.719 1.00 76.75 226 CYS A N 1
ATOM 1861 C CA . CYS A 1 226 ? 10.842 8.615 -8.599 1.00 76.75 226 CYS A CA 1
ATOM 1862 C C . CYS A 1 226 ? 11.380 7.408 -7.841 1.00 76.75 226 CYS A C 1
ATOM 1864 O O . CYS A 1 226 ? 11.892 7.527 -6.725 1.00 76.75 226 CYS A O 1
ATOM 1866 N N . VAL A 1 227 ? 11.282 6.247 -8.479 1.00 80.81 227 VAL A N 1
ATOM 1867 C CA . VAL A 1 227 ? 11.943 5.026 -8.042 1.00 80.81 227 VAL A CA 1
ATOM 1868 C C . VAL A 1 227 ? 13.159 4.801 -8.931 1.00 80.81 227 VAL A C 1
ATOM 1870 O O . VAL A 1 227 ? 13.078 4.907 -10.153 1.00 80.81 227 VAL A O 1
ATOM 1873 N N . GLN A 1 228 ? 14.305 4.509 -8.323 1.00 81.31 228 GLN A N 1
ATOM 1874 C CA . GLN A 1 228 ? 15.548 4.251 -9.051 1.00 81.31 228 GLN A CA 1
ATOM 1875 C C . GLN A 1 228 ? 15.561 2.818 -9.600 1.00 81.31 228 GLN A C 1
ATOM 1877 O O . GLN A 1 228 ? 16.384 1.997 -9.209 1.00 81.31 228 GLN A O 1
ATOM 1882 N N . CYS A 1 229 ? 14.614 2.480 -10.474 1.00 84.19 229 CYS A N 1
ATOM 1883 C CA . CYS A 1 229 ? 14.597 1.199 -11.171 1.00 84.19 229 CYS A CA 1
ATOM 1884 C C . CYS A 1 229 ? 14.043 1.331 -12.594 1.00 84.19 229 CYS A C 1
ATOM 1886 O O . CYS A 1 229 ? 13.513 2.368 -12.996 1.00 84.19 229 CYS A O 1
ATOM 1888 N N . ASN A 1 230 ? 14.211 0.266 -13.377 1.00 89.38 230 ASN A N 1
ATOM 1889 C CA . ASN A 1 230 ? 13.660 0.186 -14.723 1.00 89.38 230 ASN A CA 1
ATOM 1890 C C . ASN A 1 230 ? 12.116 0.279 -14.682 1.00 89.38 230 ASN A C 1
ATOM 1892 O O . ASN A 1 230 ? 11.475 -0.336 -13.828 1.00 89.38 230 ASN A O 1
ATOM 1896 N N . MET A 1 231 ? 11.517 1.034 -15.611 1.00 89.00 231 MET A N 1
ATOM 1897 C CA . MET A 1 231 ? 10.066 1.269 -15.631 1.00 89.00 231 MET A CA 1
ATOM 1898 C C . MET A 1 231 ? 9.252 -0.018 -15.822 1.00 89.00 231 MET A C 1
ATOM 1900 O O . MET A 1 231 ? 8.236 -0.188 -15.155 1.00 89.00 231 MET A O 1
ATOM 1904 N N . ASP A 1 232 ? 9.685 -0.924 -16.704 1.00 91.06 232 ASP A N 1
ATOM 1905 C CA . ASP A 1 232 ? 8.987 -2.193 -16.953 1.00 91.06 232 ASP A CA 1
ATOM 1906 C C . ASP A 1 232 ? 9.033 -3.090 -15.722 1.00 91.06 232 ASP A C 1
ATOM 1908 O O . ASP A 1 232 ? 8.022 -3.683 -15.344 1.00 91.06 232 ASP A O 1
ATOM 1912 N N . PHE A 1 233 ? 10.182 -3.113 -15.039 1.00 91.75 233 PHE A N 1
ATOM 1913 C CA . PHE A 1 233 ? 10.304 -3.788 -13.753 1.00 91.75 233 PHE A CA 1
ATOM 1914 C C . PHE A 1 233 ? 9.309 -3.220 -12.737 1.00 91.75 233 PHE A C 1
ATOM 1916 O O . PHE A 1 233 ? 8.584 -3.984 -12.105 1.00 91.75 233 PHE A O 1
ATOM 1923 N N . PHE A 1 234 ? 9.239 -1.892 -12.595 1.00 93.12 234 PHE A N 1
ATOM 1924 C CA . PHE A 1 234 ? 8.332 -1.252 -11.642 1.00 93.12 234 PHE A CA 1
ATOM 1925 C C . PHE A 1 234 ? 6.860 -1.553 -11.939 1.00 93.12 234 PHE A C 1
ATOM 1927 O O . PHE A 1 234 ? 6.111 -1.907 -11.034 1.00 93.12 234 PHE A O 1
ATOM 1934 N N . ILE A 1 235 ? 6.439 -1.459 -13.199 1.00 92.94 235 ILE A N 1
ATOM 1935 C CA . ILE A 1 235 ? 5.051 -1.734 -13.590 1.00 92.94 235 ILE A CA 1
ATOM 1936 C C . ILE A 1 235 ? 4.699 -3.197 -13.329 1.00 92.94 235 ILE A C 1
ATOM 1938 O O . ILE A 1 235 ? 3.663 -3.483 -12.730 1.00 92.94 235 ILE A O 1
ATOM 1942 N N . ASN A 1 236 ? 5.578 -4.123 -13.718 1.00 93.69 236 ASN A N 1
ATOM 1943 C CA . ASN A 1 236 ? 5.392 -5.545 -13.446 1.00 93.69 236 ASN A CA 1
ATOM 1944 C C . ASN A 1 236 ? 5.323 -5.823 -11.937 1.00 93.69 236 ASN A C 1
ATOM 1946 O O . ASN A 1 236 ? 4.473 -6.586 -11.488 1.00 93.69 236 ASN A O 1
ATOM 1950 N N . TYR A 1 237 ? 6.170 -5.163 -11.146 1.00 94.94 237 TYR A N 1
ATOM 1951 C CA . TYR A 1 237 ? 6.160 -5.250 -9.690 1.00 94.94 237 TYR A CA 1
ATOM 1952 C C . TYR A 1 237 ? 4.811 -4.810 -9.097 1.00 94.94 237 TYR A C 1
ATOM 1954 O O . TYR A 1 237 ? 4.232 -5.536 -8.289 1.00 94.94 237 TYR A O 1
ATOM 1962 N N . ILE A 1 238 ? 4.271 -3.662 -9.527 1.00 96.00 238 ILE A N 1
ATOM 1963 C CA . ILE A 1 238 ? 2.962 -3.175 -9.064 1.00 96.00 238 ILE A CA 1
ATOM 1964 C C . ILE A 1 238 ? 1.835 -4.121 -9.494 1.00 96.00 238 ILE A C 1
ATOM 1966 O O . ILE A 1 238 ? 0.986 -4.459 -8.673 1.00 96.00 238 ILE A O 1
ATOM 1970 N N . ASN A 1 239 ? 1.844 -4.610 -10.737 1.00 95.31 239 ASN A N 1
ATOM 1971 C CA . ASN A 1 239 ? 0.843 -5.567 -11.214 1.00 95.31 239 ASN A CA 1
ATOM 1972 C C . ASN A 1 239 ? 0.877 -6.882 -10.422 1.00 95.31 239 ASN A C 1
ATOM 1974 O O . ASN A 1 239 ? -0.173 -7.380 -10.020 1.00 95.31 239 ASN A O 1
ATOM 1978 N N . LYS A 1 240 ? 2.070 -7.410 -10.122 1.00 95.62 240 LYS A N 1
ATOM 1979 C CA . LYS A 1 240 ? 2.232 -8.595 -9.267 1.00 95.62 240 LYS A CA 1
ATOM 1980 C C . LYS A 1 240 ? 1.737 -8.351 -7.841 1.00 95.62 240 LYS A C 1
ATOM 1982 O O . LYS A 1 240 ? 1.099 -9.230 -7.276 1.00 95.62 240 LYS A O 1
ATOM 1987 N N . MET A 1 241 ? 1.962 -7.162 -7.278 1.00 96.75 241 MET A N 1
ATOM 1988 C CA . MET A 1 241 ? 1.420 -6.800 -5.964 1.00 96.75 241 MET A CA 1
ATOM 1989 C C . MET A 1 241 ? -0.114 -6.735 -5.978 1.00 96.75 241 MET A C 1
ATOM 1991 O O . MET A 1 241 ? -0.756 -7.224 -5.053 1.00 96.75 241 MET A O 1
ATOM 1995 N N . MET A 1 242 ? -0.716 -6.172 -7.031 1.00 96.31 242 MET A N 1
ATOM 1996 C CA . MET A 1 242 ? -2.176 -6.145 -7.189 1.00 96.31 242 MET A CA 1
ATOM 1997 C C . MET A 1 242 ? -2.761 -7.553 -7.334 1.00 96.31 242 MET A C 1
ATOM 1999 O O . MET A 1 242 ? -3.797 -7.837 -6.737 1.00 96.31 242 MET A O 1
ATOM 2003 N N . GLN A 1 243 ? -2.085 -8.436 -8.075 1.00 96.62 243 GLN A N 1
ATOM 2004 C CA . GLN A 1 243 ? -2.484 -9.837 -8.207 1.00 96.62 243 GLN A CA 1
ATOM 2005 C C . GLN A 1 243 ? -2.374 -10.582 -6.872 1.00 96.62 243 GLN A C 1
ATOM 2007 O O . GLN A 1 243 ? -3.331 -11.224 -6.462 1.00 96.62 243 GLN A O 1
ATOM 2012 N N . PHE A 1 244 ? -1.270 -10.409 -6.141 1.00 97.06 244 PHE A N 1
ATOM 2013 C CA . PHE A 1 244 ? -1.088 -10.987 -4.807 1.00 97.06 244 PHE A CA 1
ATOM 2014 C C . PHE A 1 244 ? -2.215 -10.595 -3.838 1.00 97.06 244 PHE A C 1
ATOM 2016 O O . PHE A 1 244 ? -2.703 -11.432 -3.078 1.00 97.06 244 PHE A O 1
ATOM 2023 N N . LEU A 1 245 ? -2.665 -9.335 -3.875 1.00 97.50 245 LEU A N 1
ATOM 2024 C CA . LEU A 1 245 ? -3.810 -8.893 -3.076 1.00 97.50 245 LEU A CA 1
ATOM 2025 C C . LEU A 1 245 ? -5.128 -9.548 -3.528 1.00 97.50 245 LEU A C 1
ATOM 2027 O O . LEU A 1 245 ? -5.966 -9.829 -2.677 1.00 97.50 245 LEU A O 1
ATOM 2031 N N . ASP A 1 246 ? -5.332 -9.777 -4.831 1.00 97.06 246 ASP A N 1
ATOM 2032 C CA . ASP A 1 246 ? -6.533 -10.445 -5.368 1.00 97.06 246 ASP A CA 1
ATOM 2033 C C . ASP A 1 246 ? -6.575 -11.939 -5.019 1.00 97.06 246 ASP A C 1
ATOM 2035 O O . ASP A 1 246 ? -7.633 -12.476 -4.670 1.00 97.06 246 ASP A O 1
ATOM 2039 N N . ASP A 1 247 ? -5.416 -12.595 -5.058 1.00 97.00 247 ASP A N 1
ATOM 2040 C CA . ASP A 1 247 ? -5.255 -14.001 -4.689 1.00 97.00 247 ASP A CA 1
ATOM 2041 C C . ASP A 1 247 ? -5.502 -14.212 -3.189 1.00 97.00 247 ASP A C 1
ATOM 2043 O O . ASP A 1 247 ? -6.065 -15.228 -2.786 1.00 97.00 247 ASP A O 1
ATOM 2047 N N . ASN A 1 248 ? -5.180 -13.205 -2.370 1.00 97.19 248 ASN A N 1
ATOM 2048 C CA . ASN A 1 248 ? -5.338 -13.215 -0.914 1.00 97.19 248 ASN A CA 1
ATOM 2049 C C . ASN A 1 248 ? -6.498 -12.326 -0.423 1.00 97.19 248 ASN A C 1
ATOM 2051 O O . ASN A 1 248 ? -6.461 -11.816 0.702 1.00 97.19 248 ASN A O 1
ATOM 2055 N N . VAL A 1 249 ? -7.532 -12.126 -1.252 1.00 96.62 249 VAL A N 1
ATOM 2056 C CA . VAL A 1 249 ? -8.617 -11.179 -0.943 1.00 96.62 249 VAL A CA 1
ATOM 2057 C C . VAL A 1 249 ? -9.323 -11.511 0.374 1.00 96.62 249 VAL A C 1
ATOM 2059 O O . VAL A 1 249 ? -9.537 -10.618 1.190 1.00 96.62 249 VAL A O 1
ATOM 2062 N N . ASP A 1 250 ? -9.620 -12.791 0.608 1.00 94.38 250 ASP A N 1
ATOM 2063 C CA . ASP A 1 250 ? -10.361 -13.247 1.792 1.00 94.38 250 ASP A CA 1
ATOM 2064 C C . ASP A 1 250 ? -9.526 -13.133 3.080 1.00 94.38 250 ASP A C 1
ATOM 2066 O O . ASP A 1 250 ? -10.072 -13.023 4.177 1.00 94.38 250 ASP A O 1
ATOM 2070 N N . THR A 1 251 ? -8.197 -13.117 2.945 1.00 94.88 251 THR A N 1
ATOM 2071 C CA . THR A 1 251 ? -7.258 -12.926 4.057 1.00 94.88 251 THR A CA 1
ATOM 2072 C C . THR A 1 251 ? -7.154 -11.455 4.449 1.00 94.88 251 THR A C 1
ATOM 2074 O O . THR A 1 251 ? -7.085 -11.128 5.633 1.00 94.88 251 THR A O 1
ATOM 2077 N N . TYR A 1 252 ? -7.105 -10.555 3.463 1.00 95.75 252 TYR A N 1
ATOM 2078 C CA . TYR A 1 252 ? -6.766 -9.149 3.692 1.00 95.75 252 TYR A CA 1
ATOM 2079 C C . TYR A 1 252 ? -7.958 -8.196 3.729 1.00 95.75 252 TYR A C 1
ATOM 2081 O O . TYR A 1 252 ? -7.814 -7.077 4.222 1.00 95.75 252 TYR A O 1
ATOM 2089 N N . PHE A 1 253 ? -9.122 -8.584 3.217 1.00 94.88 253 PHE A N 1
ATOM 2090 C CA . PHE A 1 253 ? -10.261 -7.680 3.120 1.00 94.88 253 PHE A CA 1
ATOM 2091 C C . PHE A 1 253 ? -11.500 -8.314 3.740 1.00 94.88 253 PHE A C 1
ATOM 2093 O O . PHE A 1 253 ? -12.155 -9.163 3.139 1.00 94.88 253 PHE A O 1
ATOM 2100 N N . SER A 1 254 ? -11.849 -7.860 4.945 1.00 89.12 254 SER A N 1
ATOM 2101 C CA . SER A 1 254 ? -13.058 -8.285 5.644 1.00 89.12 254 SER A CA 1
ATOM 2102 C C . SER A 1 254 ? -13.958 -7.101 5.973 1.00 89.12 254 SER A C 1
ATOM 2104 O O . SER A 1 254 ? -13.504 -6.039 6.400 1.00 89.12 254 SER A O 1
ATOM 2106 N N . SER A 1 255 ? -15.272 -7.296 5.860 1.00 83.56 255 SER A N 1
ATOM 2107 C CA . SER A 1 255 ? -16.252 -6.300 6.308 1.00 83.56 255 SER A CA 1
ATOM 2108 C C . SER A 1 255 ? -16.171 -6.029 7.818 1.00 83.56 255 SER A C 1
ATOM 2110 O O . SER A 1 255 ? -16.563 -4.956 8.264 1.00 83.56 255 SER A O 1
ATOM 2112 N N . ILE A 1 256 ? -15.622 -6.966 8.603 1.00 84.94 256 ILE A N 1
ATOM 2113 C CA . ILE A 1 256 ? -15.414 -6.844 10.061 1.00 84.94 256 ILE A CA 1
ATOM 2114 C C . ILE A 1 256 ? -14.278 -5.851 10.390 1.00 84.94 256 ILE A C 1
ATOM 2116 O O . ILE A 1 256 ? -14.054 -5.484 11.546 1.00 84.94 256 ILE A O 1
ATOM 2120 N N . ASP A 1 257 ? -13.522 -5.397 9.391 1.00 86.81 257 ASP A N 1
ATOM 2121 C CA . ASP A 1 257 ? -12.499 -4.367 9.578 1.00 86.81 257 ASP A CA 1
ATOM 2122 C C . ASP A 1 257 ? -13.076 -2.947 9.631 1.00 86.81 257 ASP A C 1
ATOM 2124 O O . ASP A 1 257 ? -12.354 -2.010 9.973 1.00 86.81 257 ASP A O 1
ATOM 2128 N N . PHE A 1 258 ? -14.368 -2.782 9.346 1.00 84.44 258 PHE A N 1
ATOM 2129 C CA . PHE A 1 258 ? -15.069 -1.511 9.464 1.00 84.44 258 PHE A CA 1
ATOM 2130 C C . PHE A 1 258 ? -15.791 -1.410 10.810 1.00 84.44 258 PHE A C 1
ATOM 2132 O O . PHE A 1 258 ? -16.537 -2.307 11.197 1.00 84.44 258 PHE A O 1
ATOM 2139 N N . ILE A 1 259 ? -15.580 -0.294 11.503 1.00 84.31 259 ILE A N 1
ATOM 2140 C CA . ILE A 1 259 ? -16.217 0.052 12.777 1.00 84.31 259 ILE A CA 1
ATOM 2141 C C . ILE A 1 259 ? -17.094 1.294 12.594 1.00 84.31 259 ILE A C 1
ATOM 2143 O O . ILE A 1 259 ? -16.753 2.175 11.799 1.00 84.31 259 ILE A O 1
ATOM 2147 N N . GLU A 1 260 ? -18.221 1.329 13.301 1.00 71.25 260 GLU A N 1
ATOM 2148 C CA . GLU A 1 260 ? -19.152 2.469 13.341 1.00 71.25 260 GLU A CA 1
ATOM 2149 C C . GLU A 1 260 ? -18.551 3.676 14.082 1.00 71.25 260 GLU A C 1
ATOM 2151 O O . GLU A 1 260 ? -17.866 3.472 15.115 1.00 71.25 260 GLU A O 1
#

Secondary structure (DSSP, 8-state):
-------PPPP------------------------------HHHHHHHHHHHHHHHHHHHHHHHHHHHHS-HHHHHHHHHHHH----HHHHHHHHHHHHIIIII--EEPP-SSS-HHHHHHHHHHHHTTTS-HHHHHHHHHHHHHHHHHHHHHIIIIIS-HHHHHTTHHHHHHHHHHHHHHH-TT---TTTTT-SS---GGGTS-HHHHHHHHHHHHHHHHHHT---SS-HHHHHHHHHHHHHHHHHTHHHH--GGGEE-

InterPro domains:
  IPR026541 MRG domain [PF05712] (83-256)
  IPR038217 MRG, C-terminal domain superfamily [G3DSA:1.10.274.30] (79-260)

Sequence (260 aa):
SLISESSQPVNIDCCKESNDATTSNSVQTLITEPSQPINEDNTTKENINEQALKEEAAIRACSNIYLEVFPFAMRIGDKLYQSMVLPNKIRKVMMDDWLTHNKYKNILKFQDVHYVANITHAFIEELYKFEDDRQKRISMMVSVKLMECFNNMVHTHITYKSEIKNGIQFKAMSHFRNRLVDQPNITYVFKEYIVPKKIWCYVYGPMYLLRFLVRLPYIIVSTSWCVQCNMDFFINYINKMMQFLDDNVDTYFSSIDFIE

Organism: Schizaphis graminum (NCBI:txid13262)

pLDDT: mean 79.11, std 23.73, range [24.83, 98.06]